Protein AF-A0A9C9YUX6-F1 (afdb_monomer_lite)

pLDDT: mean 72.41, std 16.05, range [30.84, 94.06]

Secondary structure (DSSP, 8-state):
-EEE-TTT--EEEGGGGTT-SEEE-TTS-EEEPPPPPPGGGPEEPTTT--EE-TT-SB-TTT--B--EEE-TTT--EEETT-SB-TTT--B--S-TTTS--PEEEEEEPTTT-PEEEEEEETTEEEEE-TTT--EEE-HHHHHHHHHTTT-THHHHHHHT--TT----------PPPBPTTT--B----

Structure (mmCIF, N/CA/C/O backbone):
data_AF-A0A9C9YUX6-F1
#
_entry.id   AF-A0A9C9YUX6-F1
#
loop_
_atom_site.group_PDB
_atom_site.id
_atom_site.type_symbol
_atom_site.label_atom_id
_atom_site.label_alt_id
_atom_site.label_comp_id
_atom_site.label_asym_id
_atom_site.label_entity_id
_atom_site.label_seq_id
_atom_site.pdbx_PDB_ins_code
_atom_site.Cartn_x
_atom_site.Cartn_y
_atom_site.Cartn_z
_atom_site.occupancy
_atom_site.B_iso_or_equiv
_atom_site.auth_seq_id
_atom_site.auth_comp_id
_atom_site.auth_asym_id
_atom_site.auth_atom_id
_atom_site.pdbx_PDB_model_num
ATOM 1 N N . MET A 1 1 ? 18.567 5.230 -11.190 1.00 80.25 1 MET A N 1
ATOM 2 C CA . MET A 1 1 ? 17.590 4.485 -10.349 1.00 80.25 1 MET A CA 1
ATOM 3 C C . MET A 1 1 ? 17.578 3.053 -10.846 1.00 80.25 1 MET A C 1
ATOM 5 O O . MET A 1 1 ? 17.685 2.849 -12.047 1.00 80.25 1 MET A O 1
ATOM 9 N N . ILE A 1 2 ? 17.437 2.052 -9.973 1.00 88.12 2 ILE A N 1
ATOM 10 C CA . ILE A 1 2 ? 17.424 0.656 -10.445 1.00 88.12 2 ILE A CA 1
ATOM 11 C C . ILE A 1 2 ? 16.019 0.230 -10.891 1.00 88.12 2 ILE A C 1
ATOM 13 O O . ILE A 1 2 ? 15.058 0.327 -10.125 1.00 88.12 2 ILE A O 1
ATOM 17 N N . VAL A 1 3 ? 15.921 -0.292 -12.115 1.00 89.19 3 VAL A N 1
ATOM 18 C CA . VAL A 1 3 ? 14.693 -0.807 -12.740 1.00 89.19 3 VAL A CA 1
ATOM 19 C C . VAL A 1 3 ? 14.891 -2.271 -13.119 1.00 89.19 3 VAL A C 1
ATOM 21 O O . VAL A 1 3 ? 15.980 -2.681 -13.522 1.00 89.19 3 VAL A O 1
ATOM 24 N N . GLN A 1 4 ? 13.850 -3.081 -12.972 1.00 91.94 4 GLN A N 1
ATOM 25 C CA . GLN A 1 4 ? 13.894 -4.512 -13.226 1.00 91.94 4 GLN A CA 1
ATOM 26 C C . GLN A 1 4 ? 13.205 -4.872 -14.546 1.00 91.94 4 GLN A C 1
ATOM 28 O O . GLN A 1 4 ? 12.087 -4.438 -14.814 1.00 91.94 4 GLN A O 1
ATOM 33 N N . CYS A 1 5 ? 13.852 -5.713 -15.356 1.00 91.56 5 CYS A N 1
ATOM 34 C CA . CYS A 1 5 ? 13.245 -6.254 -16.567 1.00 91.56 5 CYS A CA 1
ATOM 35 C C . CYS A 1 5 ? 12.044 -7.152 -16.203 1.00 91.56 5 CYS A C 1
ATOM 37 O O . CYS A 1 5 ? 12.226 -8.115 -15.453 1.00 91.56 5 CYS A O 1
ATOM 39 N N . PRO A 1 6 ? 10.846 -6.931 -16.774 1.00 89.00 6 PRO A N 1
ATOM 40 C CA . PRO A 1 6 ? 9.666 -7.740 -16.462 1.00 89.00 6 PRO A CA 1
ATOM 41 C C . PRO A 1 6 ? 9.747 -9.173 -17.009 1.00 89.00 6 PRO A C 1
ATOM 43 O O . PRO A 1 6 ? 8.962 -10.021 -16.605 1.00 89.00 6 PRO A O 1
ATOM 46 N N . ARG A 1 7 ? 10.678 -9.446 -17.936 1.00 92.44 7 ARG A N 1
ATOM 47 C CA . ARG A 1 7 ? 10.830 -10.758 -18.581 1.00 92.44 7 ARG A CA 1
ATOM 48 C C . ARG A 1 7 ? 11.856 -11.654 -17.892 1.00 92.44 7 ARG A C 1
ATOM 50 O O . ARG A 1 7 ? 11.583 -12.823 -17.668 1.00 92.44 7 ARG A O 1
ATOM 57 N N . CYS A 1 8 ? 13.051 -11.133 -17.621 1.00 94.06 8 CYS A N 1
ATOM 58 C CA . CYS A 1 8 ? 14.165 -11.927 -17.083 1.00 94.06 8 CYS A CA 1
ATOM 59 C C . CYS A 1 8 ? 14.615 -11.490 -15.688 1.00 94.06 8 CYS A C 1
ATOM 61 O O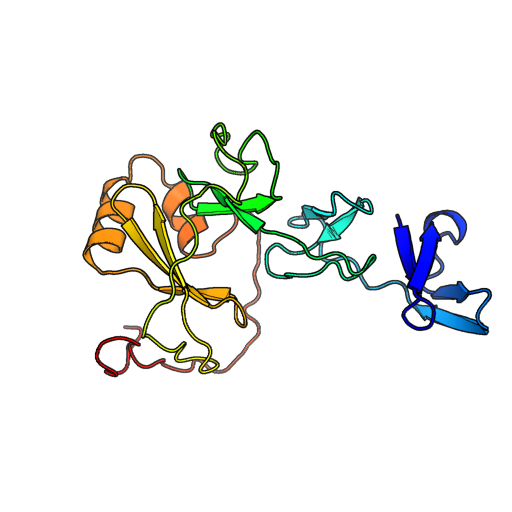 . CYS A 1 8 ? 15.574 -12.042 -15.161 1.00 94.06 8 CYS A O 1
ATOM 63 N N . HIS A 1 9 ? 13.966 -10.479 -15.102 1.00 90.31 9 HIS A N 1
ATOM 64 C CA . HIS A 1 9 ? 14.269 -9.969 -13.766 1.00 90.31 9 HIS A CA 1
ATOM 65 C C . HIS A 1 9 ? 15.669 -9.354 -13.585 1.00 90.31 9 HIS A C 1
ATOM 67 O O . HIS A 1 9 ? 16.014 -8.981 -12.460 1.00 90.31 9 HIS A O 1
ATOM 73 N N . ALA A 1 10 ? 16.437 -9.174 -14.668 1.00 91.19 10 ALA A N 1
ATOM 74 C CA . ALA A 1 10 ? 17.703 -8.447 -14.658 1.00 91.19 10 ALA A CA 1
ATOM 75 C C . ALA A 1 10 ? 17.510 -7.000 -14.178 1.00 91.19 10 ALA A C 1
ATOM 77 O O . ALA A 1 10 ? 16.506 -6.355 -14.493 1.00 91.19 10 ALA A O 1
ATOM 78 N N . ARG A 1 11 ? 18.477 -6.500 -13.404 1.00 91.00 11 ARG A N 1
ATOM 79 C CA . ARG A 1 11 ? 18.482 -5.139 -12.858 1.00 91.00 11 ARG A CA 1
ATOM 80 C C . ARG A 1 11 ? 19.291 -4.225 -13.773 1.00 91.00 11 ARG A C 1
ATOM 82 O O . ARG A 1 11 ? 20.421 -4.550 -14.118 1.00 91.00 11 ARG A O 1
ATOM 89 N N . HIS A 1 12 ? 18.714 -3.086 -14.127 1.00 90.31 12 HIS A N 1
ATOM 90 C CA . HIS A 1 12 ? 19.315 -2.067 -14.979 1.00 90.31 12 HIS A CA 1
ATOM 91 C C . HIS A 1 12 ? 19.345 -0.734 -14.234 1.00 90.31 12 HIS A C 1
ATOM 93 O O . HIS A 1 12 ? 18.375 -0.391 -13.556 1.00 90.31 12 HIS A O 1
ATOM 99 N N . ASP A 1 13 ? 20.428 0.029 -14.369 1.00 88.50 13 ASP A N 1
ATOM 100 C CA . ASP A 1 13 ? 20.441 1.421 -13.922 1.00 88.50 13 ASP A CA 1
ATOM 101 C C . ASP A 1 13 ? 19.851 2.311 -15.016 1.00 88.50 13 ASP A C 1
ATOM 103 O O . ASP A 1 13 ? 20.433 2.458 -16.091 1.00 88.50 13 ASP A O 1
ATOM 107 N N . SER A 1 14 ? 18.687 2.902 -14.740 1.00 83.88 14 SER A N 1
ATOM 108 C CA . SER A 1 14 ? 18.015 3.821 -15.660 1.00 83.88 14 SER A CA 1
ATOM 109 C C . SER A 1 14 ? 18.876 5.029 -16.017 1.00 83.88 14 SER A C 1
ATOM 111 O O . SER A 1 14 ? 18.717 5.581 -17.098 1.00 83.88 14 SER A O 1
ATOM 113 N N . ASN A 1 15 ? 19.799 5.434 -15.137 1.00 84.12 15 ASN A N 1
ATOM 114 C CA . ASN A 1 15 ? 20.622 6.623 -15.349 1.00 84.12 15 ASN A CA 1
ATOM 115 C C . ASN A 1 15 ? 21.577 6.460 -16.543 1.00 84.12 15 ASN A C 1
ATOM 117 O O . ASN A 1 15 ? 21.984 7.452 -17.139 1.00 84.12 15 ASN A O 1
ATOM 121 N N . LEU A 1 16 ? 21.898 5.219 -16.928 1.00 83.62 16 LEU A N 1
ATOM 122 C CA . LEU A 1 16 ? 22.734 4.920 -18.094 1.00 83.62 16 LEU A CA 1
ATOM 123 C C . LEU A 1 16 ? 22.013 5.157 -19.430 1.00 83.62 16 LEU A C 1
ATOM 125 O O . LEU A 1 16 ? 22.662 5.185 -20.472 1.00 83.62 16 LEU A O 1
ATOM 129 N N . TYR A 1 17 ? 20.687 5.318 -19.409 1.00 80.88 17 TYR A N 1
ATOM 130 C CA . TYR A 1 17 ? 19.852 5.448 -20.606 1.00 80.88 17 TYR A CA 1
ATOM 131 C C . TYR A 1 17 ? 19.307 6.876 -20.812 1.00 80.88 17 TYR A C 1
ATOM 133 O O . TYR A 1 17 ? 18.567 7.113 -21.765 1.00 80.88 17 TYR A O 1
ATOM 141 N N . GLY A 1 18 ? 19.709 7.844 -19.977 1.00 76.06 18 GLY A N 1
ATOM 142 C CA . GLY A 1 18 ? 19.293 9.250 -20.088 1.00 76.06 18 GLY A CA 1
ATOM 143 C C . GLY A 1 18 ? 17.772 9.430 -20.011 1.00 76.06 18 GLY A C 1
ATOM 144 O O . GLY A 1 18 ? 17.101 8.732 -19.254 1.00 76.06 18 GLY A O 1
ATOM 145 N N . ASP A 1 19 ? 17.224 10.325 -20.836 1.00 69.88 19 ASP A N 1
ATOM 146 C CA . ASP A 1 19 ? 15.778 10.608 -20.903 1.00 69.88 19 ASP A CA 1
ATOM 147 C C . ASP A 1 19 ? 14.974 9.531 -21.658 1.00 69.88 19 ASP A C 1
ATOM 149 O O . ASP A 1 19 ? 13.779 9.692 -21.931 1.00 69.88 19 ASP A O 1
ATOM 153 N N . GLN A 1 20 ? 15.606 8.415 -22.036 1.00 74.25 20 GLN A N 1
ATOM 154 C CA . GLN A 1 20 ? 14.904 7.334 -22.713 1.00 74.25 20 GLN A CA 1
ATOM 155 C C . GLN A 1 20 ? 13.960 6.634 -21.740 1.00 74.25 20 GLN A C 1
ATOM 157 O O . GLN A 1 20 ? 14.372 5.998 -20.773 1.00 74.25 20 GLN A O 1
ATOM 162 N N . ASN A 1 21 ? 12.668 6.653 -22.058 1.00 78.75 21 ASN A N 1
ATOM 163 C CA . ASN A 1 21 ? 11.656 5.955 -21.270 1.00 78.75 21 ASN A CA 1
ATOM 164 C C . ASN A 1 21 ? 11.587 4.442 -21.580 1.00 78.75 21 ASN A C 1
ATOM 166 O O . ASN A 1 21 ? 10.563 3.802 -21.340 1.00 78.75 21 ASN A O 1
ATOM 170 N N . ALA A 1 22 ? 12.638 3.865 -22.174 1.00 87.19 22 ALA A N 1
ATOM 171 C CA . ALA A 1 22 ? 12.717 2.456 -22.537 1.00 87.19 22 ALA A CA 1
ATOM 172 C C . ALA A 1 22 ? 14.143 1.913 -22.396 1.00 87.19 22 ALA A C 1
ATOM 174 O O . ALA A 1 22 ? 15.108 2.570 -22.770 1.00 87.19 22 ALA A O 1
ATOM 175 N N . ILE A 1 23 ? 14.252 0.690 -21.878 1.00 89.81 23 ILE A N 1
ATOM 176 C CA . ILE A 1 23 ? 15.514 0.008 -21.603 1.00 89.81 23 ILE A CA 1
ATOM 177 C C . ILE A 1 23 ? 15.592 -1.265 -22.462 1.00 89.81 23 ILE A C 1
ATOM 179 O O . ILE A 1 23 ? 14.731 -2.148 -22.331 1.00 89.81 23 ILE A O 1
ATOM 183 N N . PRO A 1 24 ? 16.613 -1.399 -23.330 1.00 92.12 24 PRO A N 1
ATOM 184 C CA . PRO A 1 24 ? 16.944 -2.664 -23.971 1.00 92.12 24 PRO A CA 1
ATOM 185 C C . PRO A 1 24 ? 17.598 -3.616 -22.961 1.00 92.12 24 PRO A C 1
ATOM 187 O O . PRO A 1 24 ? 18.526 -3.255 -22.235 1.00 92.12 24 PRO A O 1
ATOM 190 N N . CYS A 1 25 ? 17.131 -4.861 -22.928 1.00 92.00 25 CYS A N 1
ATOM 191 C CA . CYS A 1 25 ? 17.661 -5.911 -22.068 1.00 92.00 25 CYS A CA 1
ATOM 192 C C . CYS A 1 25 ? 18.381 -6.988 -22.883 1.00 92.00 25 CYS A C 1
ATOM 194 O O . CYS A 1 25 ? 17.930 -7.365 -23.963 1.00 92.00 25 CYS A O 1
ATOM 196 N N . GLN A 1 26 ? 19.433 -7.581 -22.312 1.00 91.62 26 GLN A N 1
ATOM 197 C CA . GLN A 1 26 ? 20.171 -8.695 -22.922 1.00 91.62 26 GLN A CA 1
ATOM 198 C C . GLN A 1 26 ? 19.304 -9.941 -23.176 1.00 91.62 26 GLN A C 1
ATOM 200 O O . GLN A 1 26 ? 19.626 -10.743 -24.043 1.00 91.62 26 GLN A O 1
ATOM 205 N N . CYS A 1 27 ? 18.163 -10.089 -22.491 1.00 93.69 27 CYS A N 1
ATOM 206 C CA . CYS A 1 27 ? 17.191 -11.150 -22.786 1.00 93.69 27 CYS A CA 1
ATOM 207 C C . CYS A 1 27 ? 16.360 -10.915 -24.069 1.00 93.69 27 CYS A C 1
ATOM 209 O O . CYS A 1 27 ? 15.444 -11.686 -24.363 1.00 93.69 27 CYS A O 1
ATOM 211 N N . GLY A 1 28 ? 16.608 -9.819 -24.794 1.00 91.44 28 GLY A N 1
ATOM 212 C CA . GLY A 1 28 ? 15.881 -9.413 -26.000 1.00 91.44 28 GLY A CA 1
ATOM 213 C C . GLY A 1 28 ? 14.600 -8.614 -25.737 1.00 91.44 28 GLY A C 1
ATOM 214 O O . GLY A 1 28 ? 13.914 -8.227 -26.680 1.00 91.44 28 GLY A O 1
ATOM 215 N N . ALA A 1 29 ? 14.244 -8.359 -24.474 1.00 91.38 29 ALA A N 1
ATOM 216 C CA . ALA A 1 29 ? 13.126 -7.478 -24.141 1.00 91.38 29 ALA A CA 1
ATOM 217 C C . ALA A 1 29 ? 13.507 -6.000 -24.314 1.00 91.38 29 ALA A C 1
ATOM 219 O O . ALA A 1 29 ? 14.593 -5.588 -23.917 1.00 91.38 29 ALA A O 1
ATOM 220 N N . HIS A 1 30 ? 12.565 -5.202 -24.812 1.00 91.88 30 HIS A N 1
ATOM 221 C CA . HIS A 1 30 ? 12.604 -3.742 -24.766 1.00 91.88 30 HIS A CA 1
ATOM 222 C C . HIS A 1 30 ? 11.411 -3.290 -23.934 1.00 91.88 30 HIS A C 1
ATOM 224 O O . HIS A 1 30 ? 10.265 -3.498 -24.332 1.00 91.88 30 HIS A O 1
ATOM 230 N N . PHE A 1 31 ? 11.666 -2.751 -22.747 1.00 89.50 31 PHE A N 1
ATOM 231 C CA . PHE A 1 31 ? 10.610 -2.453 -21.781 1.00 89.50 31 PHE A CA 1
ATOM 232 C C . PHE A 1 31 ? 10.665 -0.995 -21.351 1.00 89.50 31 PHE A C 1
ATOM 234 O O . PHE A 1 31 ? 11.733 -0.392 -21.326 1.00 89.50 31 PHE A O 1
ATOM 241 N N . ARG A 1 32 ? 9.503 -0.420 -21.035 1.00 90.00 32 ARG A N 1
ATOM 242 C CA . ARG A 1 32 ? 9.413 0.974 -20.598 1.00 90.00 32 ARG A CA 1
ATOM 243 C C . ARG A 1 32 ? 9.726 1.118 -19.118 1.00 90.00 32 ARG A C 1
ATOM 245 O O . ARG A 1 32 ? 9.403 0.228 -18.330 1.00 90.00 32 ARG A O 1
ATOM 252 N N . ILE A 1 33 ? 10.315 2.251 -18.752 1.00 85.50 33 ILE A N 1
ATOM 253 C CA . ILE A 1 33 ? 10.453 2.629 -17.349 1.00 85.50 33 ILE A CA 1
ATOM 254 C C . ILE A 1 33 ? 9.049 3.026 -16.850 1.00 85.50 33 ILE A C 1
ATOM 256 O O . ILE A 1 33 ? 8.340 3.768 -17.535 1.00 85.50 33 ILE A O 1
ATOM 260 N N . PRO A 1 34 ? 8.584 2.505 -15.701 1.00 81.25 34 PRO A N 1
ATOM 261 C CA . PRO A 1 34 ? 7.321 2.941 -15.115 1.00 81.25 34 PRO A CA 1
ATOM 262 C C . PRO A 1 34 ? 7.326 4.452 -14.866 1.00 81.25 34 PRO A C 1
ATOM 264 O O . PRO A 1 34 ? 8.342 5.009 -14.457 1.00 81.25 34 PRO A O 1
ATOM 267 N N . ALA A 1 35 ? 6.191 5.121 -15.067 1.00 78.12 35 ALA A N 1
ATOM 268 C CA . ALA A 1 35 ? 6.079 6.527 -14.696 1.00 78.12 35 ALA A CA 1
ATOM 269 C C . ALA A 1 35 ? 6.265 6.679 -13.178 1.00 78.12 35 ALA A C 1
ATOM 271 O O . ALA A 1 35 ? 5.672 5.932 -12.393 1.00 78.12 35 ALA A O 1
ATOM 272 N N . SER A 1 36 ? 7.088 7.639 -12.758 1.00 68.94 36 SER A N 1
ATOM 273 C CA . SER A 1 36 ? 7.205 7.990 -11.346 1.00 68.94 36 SER A CA 1
ATOM 274 C C . SER A 1 36 ? 5.916 8.666 -10.872 1.00 68.94 36 SER A C 1
ATOM 276 O O . SER A 1 36 ? 5.397 9.525 -11.588 1.00 68.94 36 SER A O 1
ATOM 278 N N . PRO A 1 37 ? 5.401 8.331 -9.676 1.00 67.50 37 PRO A N 1
ATOM 279 C CA . PRO A 1 37 ? 4.381 9.157 -9.044 1.00 67.50 37 PRO A CA 1
ATOM 280 C C . PRO A 1 37 ? 4.916 10.579 -8.819 1.00 67.50 37 PRO A C 1
ATOM 282 O O . PRO A 1 37 ? 6.132 10.780 -8.746 1.00 67.50 37 PRO A O 1
ATOM 285 N N . ASP A 1 38 ? 4.001 11.543 -8.711 1.00 64.88 38 ASP A N 1
ATOM 286 C CA . ASP A 1 38 ? 4.331 12.945 -8.451 1.00 64.88 38 ASP A CA 1
ATOM 287 C C . ASP A 1 38 ? 5.238 13.073 -7.211 1.00 64.88 38 ASP A C 1
ATOM 289 O O . ASP A 1 38 ? 4.959 12.513 -6.145 1.00 64.88 38 ASP A O 1
ATOM 293 N N . LEU A 1 39 ? 6.360 13.780 -7.377 1.00 58.91 39 LEU A N 1
ATOM 294 C CA . LEU A 1 39 ? 7.430 13.890 -6.386 1.00 58.91 39 LEU A CA 1
ATOM 295 C C . LEU A 1 39 ? 6.985 14.622 -5.119 1.00 58.91 39 LEU A C 1
ATOM 297 O O . LEU A 1 39 ? 7.569 14.385 -4.064 1.00 58.91 39 LEU A O 1
ATOM 301 N N . ALA A 1 40 ? 5.938 15.449 -5.195 1.00 55.16 40 ALA A N 1
ATOM 302 C CA . ALA A 1 40 ? 5.423 16.202 -4.052 1.00 55.16 40 ALA A CA 1
ATOM 303 C C . ALA A 1 40 ? 4.961 15.307 -2.883 1.00 55.16 40 ALA A C 1
ATOM 305 O O . ALA A 1 40 ? 4.826 15.776 -1.755 1.00 55.16 40 ALA A O 1
ATOM 306 N N . SER A 1 41 ? 4.721 14.013 -3.119 1.00 54.34 41 SER A N 1
ATOM 307 C CA . SER A 1 41 ? 4.270 13.073 -2.080 1.00 54.34 41 SER A CA 1
ATOM 308 C C . SER A 1 41 ? 4.875 11.672 -2.208 1.00 54.34 41 SER A C 1
ATOM 310 O O . SER A 1 41 ? 4.397 10.726 -1.578 1.00 54.34 41 SER A O 1
ATOM 312 N N . ALA A 1 42 ? 5.910 11.516 -3.036 1.00 68.00 42 ALA A N 1
ATOM 313 C CA . ALA A 1 42 ? 6.517 10.222 -3.305 1.00 68.00 42 ALA A CA 1
ATOM 314 C C . ALA A 1 42 ? 7.586 9.857 -2.268 1.00 68.00 42 ALA A C 1
ATOM 316 O O . ALA A 1 42 ? 8.489 10.632 -1.959 1.00 68.00 42 ALA A O 1
ATOM 317 N N . TRP A 1 43 ? 7.523 8.624 -1.774 1.00 78.94 43 TRP A N 1
ATOM 318 C CA . TRP A 1 43 ? 8.561 8.027 -0.939 1.00 78.94 43 TRP A CA 1
ATOM 319 C C . TRP A 1 43 ? 9.624 7.350 -1.790 1.00 78.94 43 TRP A C 1
ATOM 321 O O . TRP A 1 43 ? 9.323 6.839 -2.862 1.00 78.94 43 TRP A O 1
ATOM 331 N N . GLN A 1 44 ? 10.859 7.258 -1.314 1.00 83.81 44 GLN A N 1
ATOM 332 C CA . GLN A 1 44 ? 11.915 6.566 -2.054 1.00 83.81 44 GLN A CA 1
ATOM 333 C C . GLN A 1 44 ? 12.005 5.110 -1.609 1.00 83.81 44 GLN A C 1
ATOM 335 O O . GLN A 1 44 ? 12.124 4.816 -0.422 1.00 83.81 44 GLN A O 1
ATOM 340 N N . CYS A 1 45 ? 11.965 4.186 -2.567 1.00 83.31 45 CYS A N 1
ATOM 341 C CA . CYS A 1 45 ? 12.171 2.773 -2.293 1.00 83.31 45 CYS A CA 1
ATOM 342 C C . CYS A 1 45 ? 13.578 2.557 -1.706 1.00 83.31 45 CYS A C 1
ATOM 344 O O . CYS A 1 45 ? 14.556 2.866 -2.394 1.00 83.31 45 CYS A O 1
ATOM 346 N N . PRO A 1 46 ? 13.720 1.940 -0.518 1.00 79.50 46 PRO A N 1
ATOM 347 C CA . PRO A 1 46 ? 15.030 1.730 0.104 1.00 79.50 46 PRO A CA 1
ATOM 348 C C . PRO A 1 46 ? 15.932 0.765 -0.687 1.00 79.50 46 PRO A C 1
ATOM 350 O O . PRO A 1 46 ? 17.140 0.746 -0.483 1.00 79.50 46 PRO A O 1
ATOM 353 N N . ASN A 1 47 ? 15.365 -0.032 -1.603 1.00 85.38 47 ASN A N 1
ATOM 354 C CA . ASN A 1 47 ? 16.113 -1.009 -2.403 1.00 85.38 47 ASN A CA 1
ATOM 355 C C . ASN A 1 47 ? 16.621 -0.452 -3.748 1.00 85.38 47 ASN A C 1
ATOM 357 O O . ASN A 1 47 ? 17.623 -0.938 -4.261 1.00 85.38 47 ASN A O 1
ATOM 361 N N . CYS A 1 48 ? 15.932 0.517 -4.366 1.00 87.44 48 CYS A N 1
ATOM 362 C CA . CYS A 1 48 ? 16.297 1.001 -5.710 1.00 87.44 48 CYS A CA 1
ATOM 363 C C . CYS A 1 48 ? 16.325 2.522 -5.887 1.00 87.44 48 CYS A C 1
ATOM 365 O O . CYS A 1 48 ? 16.701 2.992 -6.966 1.00 87.44 48 CYS A O 1
ATOM 367 N N . GLY A 1 49 ? 15.892 3.278 -4.875 1.00 85.00 49 GLY A N 1
ATOM 368 C CA . GLY A 1 49 ? 15.781 4.736 -4.910 1.00 85.00 49 GLY A CA 1
ATOM 369 C C . GLY A 1 49 ? 14.612 5.272 -5.741 1.00 85.00 49 GLY A C 1
ATOM 370 O O . GLY A 1 49 ? 14.455 6.482 -5.846 1.00 85.00 49 GLY A O 1
ATOM 371 N N . GLY A 1 50 ? 13.791 4.403 -6.340 1.00 86.25 50 GLY A N 1
ATOM 372 C CA . GLY A 1 50 ? 12.648 4.830 -7.145 1.00 86.25 50 GLY A CA 1
ATOM 373 C C . GLY A 1 50 ? 11.502 5.389 -6.308 1.00 86.25 50 GLY A C 1
ATOM 374 O O . GLY A 1 50 ? 11.250 4.912 -5.202 1.00 86.25 50 GLY A O 1
ATOM 375 N N . SER A 1 51 ? 10.794 6.373 -6.858 1.00 86.50 51 SER A N 1
ATOM 376 C CA . SER A 1 51 ? 9.618 6.997 -6.247 1.00 86.50 51 SER A CA 1
ATOM 377 C C . SER A 1 51 ? 8.474 5.994 -6.052 1.00 86.50 51 SER A C 1
ATOM 379 O O . SER A 1 51 ? 8.124 5.222 -6.937 1.00 86.50 51 SER A O 1
ATOM 381 N N . THR A 1 52 ? 7.855 5.985 -4.886 1.00 82.31 52 THR A N 1
ATOM 382 C CA . THR A 1 52 ? 6.833 5.018 -4.484 1.00 82.31 52 THR A CA 1
ATOM 383 C C . THR A 1 52 ? 5.686 5.735 -3.802 1.00 82.31 52 THR A C 1
ATOM 385 O O . THR A 1 52 ? 5.881 6.722 -3.097 1.00 82.31 52 THR A O 1
ATOM 388 N N . SER A 1 53 ? 4.475 5.232 -4.030 1.00 75.94 53 SER A N 1
ATOM 389 C CA . SER A 1 53 ? 3.307 5.642 -3.260 1.00 75.94 53 SER A CA 1
ATOM 390 C C . SER A 1 53 ? 3.211 4.786 -1.991 1.00 75.94 53 SER A C 1
ATOM 392 O O . SER A 1 53 ? 3.408 3.569 -2.084 1.00 75.94 53 SER A O 1
ATOM 394 N N . PRO A 1 54 ? 2.813 5.364 -0.843 1.00 67.44 54 PRO A N 1
ATOM 395 C CA . PRO A 1 54 ? 2.459 4.616 0.368 1.00 67.44 54 PRO A CA 1
ATOM 396 C C . PRO A 1 54 ? 1.339 3.585 0.160 1.00 67.44 54 PRO A C 1
ATOM 398 O O . PRO A 1 54 ? 1.145 2.703 0.989 1.00 67.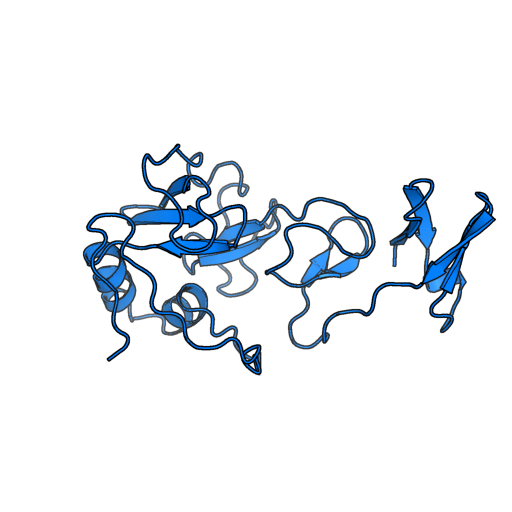44 54 PRO A O 1
ATOM 401 N N . GLN A 1 55 ? 0.566 3.709 -0.925 1.00 65.25 55 GLN A N 1
ATOM 402 C CA . GLN A 1 55 ? -0.527 2.790 -1.254 1.00 65.25 55 GLN A CA 1
ATOM 403 C C . GLN A 1 55 ? -0.052 1.519 -1.983 1.00 65.25 55 GLN A C 1
ATOM 405 O O . GLN A 1 55 ? -0.826 0.575 -2.116 1.00 65.25 55 GLN A O 1
ATOM 410 N N . ASN A 1 56 ? 1.200 1.470 -2.456 1.00 72.88 56 ASN A N 1
ATOM 411 C CA . ASN A 1 56 ? 1.714 0.338 -3.225 1.00 72.88 56 ASN A CA 1
ATOM 412 C C . ASN A 1 56 ? 2.474 -0.639 -2.326 1.00 72.88 56 ASN A C 1
ATOM 414 O O . ASN A 1 56 ? 3.553 -0.323 -1.849 1.00 72.88 56 ASN A O 1
ATOM 418 N N . ASN A 1 57 ? 2.005 -1.876 -2.184 1.00 73.31 57 ASN A N 1
ATOM 419 C CA . ASN A 1 57 ? 2.728 -2.921 -1.439 1.00 73.31 57 ASN A CA 1
ATOM 420 C C . ASN A 1 57 ? 3.958 -3.494 -2.182 1.00 73.31 57 ASN A C 1
ATOM 422 O O . ASN A 1 57 ? 4.678 -4.339 -1.644 1.00 73.31 57 ASN A O 1
ATOM 426 N N . ARG A 1 58 ? 4.217 -3.047 -3.418 1.00 81.50 58 ARG A N 1
ATOM 427 C CA . ARG A 1 58 ? 5.382 -3.407 -4.236 1.00 81.50 58 ARG A CA 1
ATOM 428 C C . ARG A 1 58 ? 5.926 -2.197 -4.986 1.00 81.50 58 ARG A C 1
ATOM 430 O O . ARG A 1 58 ? 5.176 -1.344 -5.458 1.00 81.50 58 ARG A O 1
ATOM 437 N N . CYS A 1 59 ? 7.243 -2.145 -5.149 1.00 84.62 59 CYS A N 1
ATOM 438 C CA . CYS A 1 59 ? 7.888 -1.126 -5.965 1.00 84.62 59 CYS A CA 1
ATOM 439 C C . CYS A 1 59 ? 7.624 -1.389 -7.453 1.00 84.62 59 CYS A C 1
ATOM 441 O O . CYS A 1 59 ? 7.971 -2.455 -7.958 1.00 84.62 59 CYS A O 1
ATOM 443 N N . ALA A 1 60 ? 7.090 -0.397 -8.169 1.00 86.88 60 ALA A N 1
ATOM 444 C CA . ALA A 1 60 ? 6.864 -0.494 -9.613 1.00 86.88 60 ALA A CA 1
ATOM 445 C C . ALA A 1 60 ? 8.171 -0.650 -10.414 1.00 86.88 60 ALA A C 1
ATOM 447 O O . ALA A 1 60 ? 8.156 -1.215 -11.501 1.00 86.88 60 ALA A O 1
ATOM 448 N N . PHE A 1 61 ? 9.298 -0.176 -9.870 1.00 89.19 61 PHE A N 1
ATOM 449 C CA . PHE A 1 61 ? 10.594 -0.182 -10.548 1.00 89.19 61 PHE A CA 1
ATOM 450 C C . PHE A 1 61 ? 11.374 -1.476 -10.341 1.00 89.19 61 PHE A C 1
ATOM 452 O O . PHE A 1 61 ? 11.800 -2.095 -11.309 1.00 89.19 61 PHE A O 1
ATOM 459 N N . CYS A 1 62 ? 11.589 -1.880 -9.086 1.00 88.12 62 CYS A N 1
ATOM 460 C CA . CYS A 1 62 ? 12.448 -3.020 -8.757 1.00 88.12 62 CYS A CA 1
ATOM 461 C C . CYS A 1 62 ? 11.692 -4.258 -8.257 1.00 88.12 62 CYS A C 1
ATOM 463 O O . CYS A 1 62 ? 12.333 -5.223 -7.852 1.00 88.12 62 CYS A O 1
ATOM 465 N N . GLY A 1 63 ? 10.357 -4.214 -8.198 1.00 84.75 63 GLY A N 1
ATOM 466 C CA . GLY A 1 63 ? 9.508 -5.354 -7.840 1.00 84.75 63 GLY A CA 1
ATOM 467 C C . GLY A 1 63 ? 9.537 -5.787 -6.369 1.00 84.75 63 GLY A C 1
ATOM 468 O O . GLY A 1 63 ? 8.742 -6.652 -5.984 1.00 84.75 63 GLY A O 1
ATOM 469 N N . VAL A 1 64 ? 10.413 -5.201 -5.539 1.00 82.44 64 VAL A N 1
ATOM 470 C CA . VAL A 1 64 ? 10.521 -5.538 -4.111 1.00 82.44 64 VAL A CA 1
ATOM 471 C C . VAL A 1 64 ? 9.210 -5.247 -3.387 1.00 82.44 64 VAL A C 1
ATOM 473 O O . VAL A 1 64 ? 8.520 -4.275 -3.707 1.00 82.44 64 VAL A O 1
ATOM 476 N N . TYR A 1 65 ? 8.881 -6.071 -2.397 1.00 79.31 65 TYR A N 1
ATOM 477 C CA . TYR A 1 65 ? 7.801 -5.768 -1.469 1.00 79.31 65 TYR A CA 1
ATOM 478 C C . TYR A 1 65 ? 8.158 -4.538 -0.633 1.00 79.31 65 TYR A C 1
ATOM 480 O O . TYR A 1 65 ? 9.237 -4.463 -0.048 1.00 79.31 65 TYR A O 1
ATOM 488 N N . LEU A 1 66 ? 7.244 -3.573 -0.590 1.00 77.00 66 LEU A N 1
ATOM 489 C CA . LEU A 1 66 ? 7.343 -2.404 0.274 1.00 77.00 66 LEU A CA 1
ATOM 490 C C . LEU A 1 66 ? 6.617 -2.757 1.571 1.00 77.00 66 LEU A C 1
ATOM 492 O O . LEU A 1 66 ? 5.398 -2.636 1.675 1.00 77.00 66 LEU A O 1
ATOM 496 N N . ALA A 1 67 ? 7.369 -3.298 2.530 1.00 68.81 67 ALA A N 1
ATOM 497 C CA . ALA A 1 67 ? 6.846 -3.603 3.852 1.00 68.81 67 ALA A CA 1
ATOM 498 C C . ALA A 1 67 ? 6.617 -2.286 4.605 1.00 68.81 67 ALA A C 1
ATOM 500 O O . ALA A 1 67 ? 7.567 -1.632 5.040 1.00 68.81 67 ALA A O 1
ATOM 501 N N . PHE A 1 68 ? 5.355 -1.876 4.720 1.00 72.44 68 PHE A N 1
ATOM 502 C CA . PHE A 1 68 ? 4.978 -0.677 5.458 1.00 72.44 68 PHE A CA 1
ATOM 503 C C . PHE A 1 68 ? 4.557 -1.027 6.889 1.00 72.44 68 PHE A C 1
ATOM 505 O O . PHE A 1 68 ? 3.630 -1.807 7.106 1.00 72.44 68 PHE A O 1
ATOM 512 N N . ALA A 1 69 ? 5.218 -0.414 7.872 1.00 72.06 69 ALA A N 1
ATOM 513 C CA . ALA A 1 69 ? 4.697 -0.27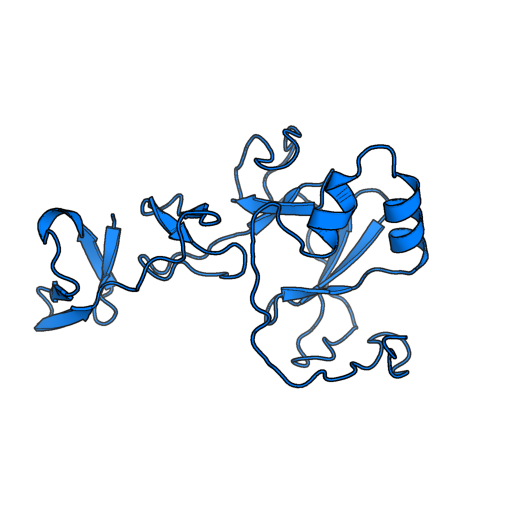5 9.230 1.00 72.06 69 ALA A CA 1
ATOM 514 C C . ALA A 1 69 ? 3.701 0.876 9.297 1.00 72.06 69 ALA A C 1
ATOM 516 O O . ALA A 1 69 ? 3.667 1.716 8.406 1.00 72.06 69 ALA A O 1
ATOM 517 N N . ARG A 1 70 ? 2.982 0.989 10.415 1.00 72.81 70 ARG A N 1
ATOM 518 C CA . ARG A 1 70 ? 2.338 2.242 10.824 1.00 72.81 70 ARG A CA 1
ATOM 519 C C . ARG A 1 70 ? 3.030 2.777 12.069 1.00 72.81 70 ARG A C 1
ATOM 521 O O . ARG A 1 70 ? 3.290 2.014 12.999 1.00 72.81 70 ARG A O 1
ATOM 528 N N . CYS A 1 71 ? 3.331 4.073 12.083 1.00 70.69 71 CYS A N 1
ATOM 529 C CA . CYS A 1 71 ? 3.850 4.738 13.276 1.00 70.69 71 CYS A CA 1
ATOM 530 C C . CYS A 1 71 ? 2.856 4.580 14.446 1.00 70.69 71 CYS A C 1
ATOM 532 O O . CYS A 1 71 ? 1.673 4.847 14.244 1.00 70.69 71 CYS A O 1
ATOM 534 N N . PRO A 1 72 ? 3.294 4.201 15.659 1.00 68.31 72 PRO A N 1
ATOM 535 C CA . PRO A 1 72 ? 2.396 4.039 16.803 1.00 68.31 72 PRO A CA 1
ATOM 536 C C . PRO A 1 72 ? 1.773 5.337 17.308 1.00 68.31 72 PRO A C 1
ATOM 538 O O . PRO A 1 72 ? 0.676 5.295 17.853 1.00 68.31 72 PRO A O 1
ATOM 541 N N . SER A 1 73 ? 2.438 6.475 17.107 1.00 68.44 73 SER A N 1
ATOM 542 C CA . SER A 1 73 ? 1.949 7.763 17.605 1.00 68.44 73 SER A CA 1
ATOM 543 C C . SER A 1 73 ? 1.008 8.470 16.629 1.00 68.44 73 SER A C 1
ATOM 545 O O . SER A 1 73 ? 0.104 9.174 17.062 1.00 68.44 73 SER A O 1
ATOM 547 N N . CYS A 1 74 ? 1.202 8.312 15.313 1.00 63.44 74 CYS A N 1
ATOM 548 C CA . CYS A 1 74 ? 0.425 9.054 14.305 1.00 63.44 74 CYS A CA 1
ATOM 549 C C . CYS A 1 74 ? -0.185 8.202 13.184 1.00 63.44 74 CYS A C 1
ATOM 551 O O . CYS A 1 74 ? -0.876 8.740 12.325 1.00 63.44 74 CYS A O 1
ATOM 553 N N . PHE A 1 75 ? 0.065 6.891 13.165 1.00 66.81 75 PHE A N 1
ATOM 554 C CA . PHE A 1 75 ? -0.468 5.919 12.200 1.00 66.81 75 PHE A CA 1
ATOM 555 C C . PHE A 1 75 ? -0.108 6.127 10.722 1.00 66.81 75 PHE A C 1
ATOM 557 O O . PHE A 1 75 ? -0.510 5.304 9.888 1.00 66.81 75 PHE A O 1
ATOM 564 N N . THR A 1 76 ? 0.700 7.142 10.393 1.00 72.19 76 THR A N 1
ATOM 565 C CA . THR A 1 76 ? 1.300 7.298 9.064 1.00 72.19 76 THR A CA 1
ATOM 566 C C . THR A 1 76 ? 2.062 6.028 8.707 1.00 72.19 76 THR A C 1
ATOM 568 O O . THR A 1 76 ? 2.811 5.519 9.557 1.00 72.19 76 THR A O 1
ATOM 571 N N . PRO A 1 77 ? 1.899 5.489 7.483 1.00 74.44 77 PRO A N 1
ATOM 572 C CA . PRO A 1 77 ? 2.711 4.365 7.088 1.00 74.44 77 PRO A CA 1
ATOM 573 C C . PRO A 1 77 ? 4.186 4.792 7.058 1.00 74.44 77 PRO A C 1
ATOM 575 O O . PRO A 1 77 ? 4.517 5.943 6.804 1.00 74.44 77 PRO A O 1
ATOM 578 N N . VAL A 1 78 ? 5.094 3.893 7.382 1.00 76.44 78 VAL A N 1
ATOM 579 C CA . VAL A 1 78 ? 6.539 4.137 7.390 1.00 76.44 78 VAL A CA 1
ATOM 580 C C . VAL A 1 78 ? 7.211 2.905 6.811 1.00 76.44 78 VAL A C 1
ATOM 582 O O . VAL A 1 78 ? 6.670 1.804 6.919 1.00 76.44 78 VAL A O 1
ATOM 585 N N . PHE A 1 79 ? 8.375 3.054 6.182 1.00 77.38 79 PHE A N 1
ATOM 586 C CA . PHE A 1 79 ? 9.120 1.875 5.749 1.00 77.38 79 PHE A CA 1
ATOM 587 C C . PHE A 1 79 ? 9.549 1.054 6.958 1.00 77.38 79 PHE A C 1
ATOM 589 O O . PHE A 1 79 ? 9.983 1.616 7.970 1.00 77.38 79 PHE A O 1
ATOM 596 N N . ASP A 1 80 ? 9.457 -0.266 6.836 1.00 70.19 80 ASP A N 1
ATOM 597 C CA . ASP A 1 80 ? 10.073 -1.160 7.803 1.00 70.19 80 ASP A CA 1
ATOM 598 C C . ASP A 1 80 ? 11.569 -0.834 7.976 1.00 70.19 80 ASP A C 1
ATOM 600 O O . ASP A 1 80 ? 12.267 -0.501 7.017 1.00 70.19 80 ASP A O 1
ATOM 604 N N . GLY A 1 81 ? 12.036 -0.850 9.226 1.00 68.69 81 GLY A N 1
ATOM 605 C CA . GLY A 1 81 ? 13.394 -0.434 9.596 1.00 68.69 81 GLY A CA 1
ATOM 606 C C . GLY A 1 81 ? 13.630 1.081 9.718 1.00 68.69 81 GLY A C 1
ATOM 607 O O . GLY A 1 81 ? 14.748 1.488 10.041 1.00 68.69 81 GLY A O 1
ATOM 608 N N . SER A 1 82 ? 12.616 1.934 9.510 1.00 76.75 82 SER A N 1
ATOM 609 C CA . SER A 1 82 ? 12.733 3.374 9.797 1.00 76.75 82 SER A CA 1
ATOM 610 C C . SER A 1 82 ? 13.002 3.599 11.290 1.00 76.75 82 SER A C 1
ATOM 612 O O . SER A 1 82 ? 12.263 3.094 12.128 1.00 76.75 82 SER A O 1
ATOM 614 N N . ARG A 1 83 ? 14.030 4.387 11.634 1.00 78.94 83 ARG A N 1
ATOM 615 C CA . ARG A 1 83 ? 14.330 4.760 13.035 1.00 78.94 83 ARG A CA 1
ATOM 616 C C . ARG A 1 83 ? 13.396 5.840 13.582 1.00 78.94 83 ARG A C 1
ATOM 618 O O . ARG A 1 83 ? 13.134 5.881 14.778 1.00 78.94 83 ARG A O 1
ATOM 625 N N . TYR A 1 84 ? 12.893 6.700 12.702 1.00 82.06 84 TYR A N 1
ATOM 626 C CA . TYR A 1 84 ? 12.011 7.810 13.048 1.00 82.06 84 TYR A CA 1
ATOM 627 C C . TYR A 1 84 ? 10.828 7.850 12.084 1.00 82.06 84 TYR A C 1
ATOM 629 O O . TYR A 1 84 ? 10.968 7.521 10.902 1.00 82.06 84 TYR A O 1
ATOM 637 N N . CYS A 1 85 ? 9.665 8.278 12.568 1.00 74.12 85 CYS A N 1
ATOM 638 C CA . CYS A 1 85 ? 8.543 8.592 11.698 1.00 74.12 85 CYS A CA 1
ATOM 639 C C . CYS A 1 85 ? 8.838 9.875 10.913 1.00 74.12 85 CYS A C 1
ATOM 641 O O . CYS A 1 85 ? 9.084 10.923 11.504 1.00 74.12 85 CYS A O 1
ATOM 643 N N . HIS A 1 86 ? 8.740 9.824 9.585 1.00 71.94 86 HIS A N 1
ATOM 644 C CA . HIS A 1 86 ? 8.961 11.003 8.742 1.00 71.94 86 HIS A CA 1
ATOM 645 C C . HIS A 1 86 ? 7.862 12.072 8.878 1.00 71.94 86 HIS A C 1
ATOM 647 O O . HIS A 1 86 ? 8.079 13.210 8.480 1.00 71.94 86 HIS A O 1
ATOM 653 N N . ALA A 1 87 ? 6.685 11.719 9.406 1.00 71.81 87 ALA A N 1
ATOM 654 C CA . ALA A 1 87 ? 5.560 12.644 9.529 1.00 71.81 87 ALA A CA 1
ATOM 655 C C . ALA A 1 87 ? 5.495 13.334 10.898 1.00 71.81 87 ALA A C 1
ATOM 657 O O . ALA A 1 87 ? 5.330 14.551 10.960 1.00 71.81 87 ALA A O 1
ATOM 658 N N . CYS A 1 88 ? 5.615 12.581 11.998 1.00 69.44 88 CYS A N 1
ATOM 659 C CA . CYS A 1 88 ? 5.515 13.141 13.351 1.00 69.44 88 CYS A CA 1
ATOM 660 C C . CYS A 1 88 ? 6.852 13.242 14.099 1.00 69.44 88 CYS A C 1
ATOM 662 O O . CYS A 1 88 ? 6.889 13.860 15.156 1.00 69.44 88 CYS A O 1
ATOM 664 N N . GLY A 1 89 ? 7.933 12.649 13.583 1.00 76.56 89 GLY A N 1
ATOM 665 C CA . GLY A 1 89 ? 9.246 12.652 14.238 1.00 76.56 89 GLY A CA 1
ATOM 666 C C . GLY A 1 89 ? 9.404 11.649 15.385 1.00 76.56 89 GLY A C 1
ATOM 667 O O . GLY A 1 89 ? 10.482 11.579 15.967 1.00 76.56 89 GLY A O 1
ATOM 668 N N . GLU A 1 90 ? 8.373 10.855 15.695 1.00 77.56 90 GLU A N 1
ATOM 669 C CA . GLU A 1 90 ? 8.423 9.838 16.753 1.00 77.56 90 GLU A CA 1
ATOM 670 C C . GLU A 1 90 ? 9.566 8.841 16.536 1.00 77.56 90 GLU A C 1
ATOM 672 O O . GLU A 1 90 ? 9.781 8.377 15.409 1.00 77.56 90 GLU A O 1
ATOM 677 N N . TYR A 1 91 ? 10.244 8.457 17.619 1.00 80.56 91 TYR A N 1
ATOM 678 C CA . TYR A 1 91 ? 11.233 7.386 17.579 1.00 80.56 91 TYR A CA 1
ATOM 679 C C . TYR A 1 91 ? 10.536 6.024 17.518 1.00 80.56 91 TYR A C 1
ATOM 681 O O . TYR A 1 91 ? 9.777 5.638 18.407 1.00 80.56 91 TYR A O 1
ATOM 689 N N . LEU A 1 92 ? 10.790 5.269 16.451 1.00 76.19 92 LEU A N 1
ATOM 690 C CA . LEU A 1 92 ? 10.157 3.974 16.230 1.00 76.19 92 LEU A CA 1
ATOM 691 C C . LEU A 1 92 ? 10.953 2.911 16.994 1.00 76.19 92 LEU A C 1
ATOM 693 O O . LEU A 1 92 ? 11.961 2.399 16.515 1.00 76.19 92 LEU A O 1
ATOM 697 N N . LEU A 1 93 ? 10.500 2.603 18.213 1.00 57.84 93 LEU A N 1
ATOM 698 C CA . LEU A 1 93 ? 11.186 1.699 19.147 1.00 57.84 93 LEU A CA 1
ATOM 699 C C . LEU A 1 93 ? 11.281 0.240 18.664 1.00 57.84 93 LEU A C 1
ATOM 701 O O . LEU A 1 93 ? 11.977 -0.556 19.287 1.00 57.84 93 LEU A O 1
ATOM 705 N N . THR A 1 94 ? 10.613 -0.130 17.570 1.00 53.28 94 THR A N 1
ATOM 706 C CA . THR A 1 94 ? 10.643 -1.486 17.009 1.00 53.28 94 THR A CA 1
ATOM 707 C C . THR A 1 94 ? 10.450 -1.462 15.487 1.00 53.28 94 THR A C 1
ATOM 709 O O . THR A 1 94 ? 9.678 -0.638 14.987 1.00 53.28 94 THR A O 1
ATOM 712 N N . PRO A 1 95 ? 11.118 -2.357 14.728 1.00 49.81 95 PRO A N 1
ATOM 713 C CA . PRO A 1 95 ? 10.793 -2.584 13.320 1.00 49.81 95 PRO A CA 1
ATOM 714 C C . PRO A 1 95 ? 9.302 -2.933 13.171 1.00 49.81 95 PRO A C 1
ATOM 716 O O . PRO A 1 95 ? 8.673 -3.434 14.106 1.00 49.81 95 PRO A O 1
ATOM 719 N N . ALA A 1 96 ? 8.721 -2.685 11.996 1.00 46.69 96 ALA A N 1
ATOM 720 C CA . ALA A 1 96 ? 7.305 -2.923 11.683 1.00 46.69 96 ALA A CA 1
ATOM 721 C C . ALA A 1 96 ? 6.831 -4.335 12.036 1.00 46.69 96 ALA A C 1
ATOM 723 O O . ALA A 1 96 ? 5.644 -4.570 12.265 1.00 46.69 96 ALA A O 1
ATOM 724 N N . THR A 1 97 ? 7.781 -5.265 12.065 1.00 39.28 97 THR A N 1
ATOM 725 C CA . THR A 1 97 ? 7.631 -6.672 12.419 1.00 39.28 97 THR A CA 1
ATOM 726 C C . THR A 1 97 ? 7.352 -6.918 13.907 1.00 39.28 97 THR A C 1
ATOM 728 O O . THR A 1 97 ? 6.988 -8.034 14.268 1.00 39.28 97 THR A O 1
ATOM 731 N N . GLN A 1 98 ? 7.502 -5.911 14.774 1.00 43.28 98 GLN A N 1
ATOM 732 C CA . GLN A 1 98 ? 7.248 -5.985 16.220 1.00 43.28 98 GLN A CA 1
ATOM 733 C C . GLN A 1 98 ? 6.189 -5.006 16.735 1.00 43.28 98 GLN A C 1
ATOM 735 O O . GLN A 1 98 ? 5.807 -5.100 17.902 1.00 43.28 98 GLN A O 1
ATOM 740 N N . ALA A 1 99 ? 5.622 -4.159 15.871 1.00 47.94 99 ALA A N 1
ATOM 741 C CA . ALA A 1 99 ? 4.281 -3.636 16.108 1.00 47.94 99 ALA A CA 1
ATOM 742 C C . ALA A 1 99 ? 3.334 -4.842 16.081 1.00 47.94 99 ALA A C 1
ATOM 744 O O . ALA A 1 99 ? 3.032 -5.318 14.990 1.00 47.94 99 ALA A O 1
ATOM 745 N N . THR A 1 100 ? 3.031 -5.391 17.266 1.00 46.47 100 THR A N 1
ATOM 746 C CA . THR A 1 100 ? 2.086 -6.486 17.568 1.00 46.47 100 THR A CA 1
ATOM 747 C C . THR A 1 100 ? 1.715 -7.336 16.357 1.00 46.47 100 THR A C 1
ATOM 749 O O . THR A 1 100 ? 0.967 -6.886 15.490 1.00 46.47 100 THR A O 1
ATOM 752 N N . LYS A 1 101 ? 2.262 -8.564 16.292 1.00 54.88 101 LYS A N 1
ATOM 753 C CA . LYS A 1 101 ? 1.933 -9.552 15.251 1.00 54.88 101 LYS A CA 1
ATOM 754 C C . LYS A 1 101 ? 0.463 -9.424 14.872 1.00 54.88 101 LYS A C 1
ATOM 756 O O . LYS A 1 101 ? -0.390 -9.581 15.745 1.00 54.88 101 LYS A O 1
ATOM 761 N N . ASP A 1 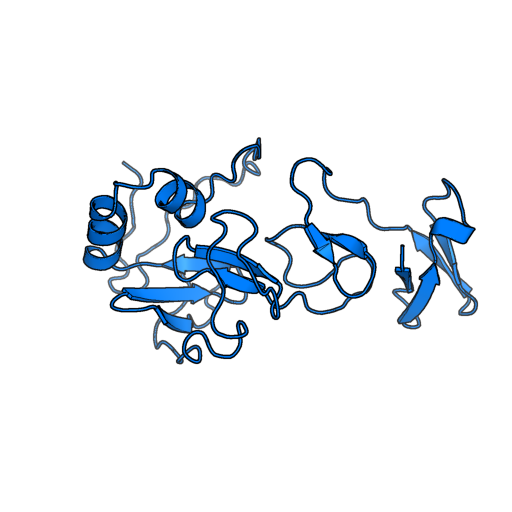102 ? 0.215 -9.133 13.598 1.00 63.16 102 ASP A N 1
ATOM 762 C CA . ASP A 1 102 ? -1.127 -9.166 13.041 1.00 63.16 102 ASP A CA 1
ATOM 763 C C . ASP A 1 102 ? -1.741 -10.516 13.411 1.00 63.16 102 ASP A C 1
ATOM 765 O O . ASP A 1 102 ? -1.212 -11.574 13.057 1.00 63.16 102 ASP A O 1
ATOM 769 N N . GLN A 1 103 ? -2.813 -10.467 14.188 1.00 74.44 103 GLN A N 1
ATOM 770 C CA . GLN A 1 103 ? -3.591 -11.640 14.531 1.00 74.44 103 GLN A CA 1
ATOM 771 C C . GLN A 1 103 ? -4.655 -11.839 13.462 1.00 74.44 103 GLN A C 1
ATOM 773 O O . GLN A 1 103 ? -5.145 -10.879 12.858 1.00 74.44 103 GLN A O 1
ATOM 778 N N . ASP A 1 104 ? -5.006 -13.095 13.218 1.00 77.44 104 ASP A N 1
ATOM 779 C CA . ASP A 1 104 ? -6.141 -13.397 12.362 1.00 77.44 104 ASP A CA 1
ATOM 780 C C . ASP A 1 104 ? -7.416 -12.833 12.990 1.00 77.44 104 ASP A C 1
ATOM 782 O O . ASP A 1 104 ? -7.639 -12.932 14.198 1.00 77.44 104 ASP A O 1
ATOM 786 N N . SER A 1 105 ? -8.227 -12.178 12.163 1.00 78.06 105 SER A N 1
ATOM 787 C CA . SER A 1 105 ? -9.586 -11.805 12.519 1.00 78.06 105 SER A CA 1
ATOM 788 C C . SER A 1 105 ? -10.559 -12.751 11.836 1.00 78.06 105 SER A C 1
ATOM 790 O O . SER A 1 105 ? -10.374 -13.105 10.673 1.00 78.06 105 SER A O 1
ATOM 792 N N . ASP A 1 106 ? -11.652 -13.071 12.521 1.00 85.06 106 ASP A N 1
ATOM 793 C CA . ASP A 1 106 ? -12.768 -13.793 11.907 1.00 85.06 106 ASP A CA 1
ATOM 794 C C . ASP A 1 106 ? -13.554 -12.935 10.902 1.00 85.06 106 ASP A C 1
ATOM 796 O O . ASP A 1 106 ? -14.367 -13.465 10.144 1.00 85.06 106 ASP A O 1
ATOM 800 N N . LEU A 1 107 ? -13.308 -11.620 10.868 1.00 87.62 107 LEU A N 1
ATOM 801 C CA . LEU A 1 107 ? -14.028 -10.682 10.015 1.00 87.62 107 LEU A CA 1
ATOM 802 C C . LEU A 1 107 ? -13.480 -10.639 8.586 1.00 87.62 107 LEU A C 1
ATOM 804 O O . LEU A 1 107 ? -12.268 -10.642 8.359 1.00 87.62 107 LEU A O 1
ATOM 808 N N . ASP A 1 108 ? -14.394 -10.486 7.633 1.00 90.25 108 ASP A N 1
ATOM 809 C CA . ASP A 1 108 ? -14.088 -10.333 6.213 1.00 90.25 108 ASP A CA 1
ATOM 810 C C . ASP A 1 108 ? -14.138 -8.866 5.782 1.00 90.25 108 ASP A C 1
ATOM 812 O O . ASP A 1 108 ? -14.924 -8.055 6.283 1.00 90.25 108 ASP A O 1
ATOM 816 N N . CYS A 1 109 ? -13.269 -8.501 4.841 1.00 87.56 109 CYS A N 1
ATOM 817 C CA . CYS A 1 109 ? -13.236 -7.164 4.278 1.00 87.56 109 CYS A CA 1
ATOM 818 C C . CYS A 1 109 ? -14.466 -6.940 3.387 1.00 87.56 109 CYS A C 1
ATOM 820 O O . CYS A 1 109 ? -14.548 -7.545 2.325 1.00 87.56 109 CYS A O 1
ATOM 822 N N . PRO A 1 110 ? -15.352 -5.973 3.676 1.00 88.75 110 PRO A N 1
ATOM 823 C CA . PRO A 1 110 ? -16.576 -5.774 2.891 1.00 88.75 110 PRO A CA 1
ATOM 824 C C . PRO A 1 110 ? -16.332 -5.187 1.486 1.00 88.75 110 PRO A C 1
ATOM 826 O O . PRO A 1 110 ? -17.279 -4.863 0.775 1.00 88.75 110 PRO A O 1
ATOM 829 N N . ARG A 1 111 ? -15.066 -4.959 1.103 1.00 84.12 111 ARG A N 1
ATOM 830 C CA . ARG A 1 111 ? -14.670 -4.448 -0.217 1.00 84.12 111 ARG A CA 1
ATOM 831 C C . ARG A 1 111 ? -14.141 -5.541 -1.146 1.00 84.12 111 ARG A C 1
ATOM 833 O O . ARG A 1 111 ? -14.291 -5.402 -2.356 1.00 84.12 111 ARG A O 1
ATOM 840 N N . CYS A 1 112 ? -13.441 -6.535 -0.610 1.00 84.50 112 CYS A N 1
ATOM 841 C CA . CYS A 1 112 ? -12.748 -7.549 -1.410 1.00 84.50 112 CYS A CA 1
ATOM 842 C C . CYS A 1 112 ? -12.810 -8.955 -0.803 1.00 84.50 112 CYS A C 1
ATOM 844 O O . CYS A 1 112 ? -12.098 -9.833 -1.273 1.00 84.50 112 CYS A O 1
ATOM 846 N N . ASP A 1 113 ? -13.596 -9.138 0.259 1.00 86.69 113 ASP A N 1
ATOM 847 C CA . ASP A 1 113 ? -13.867 -10.401 0.953 1.00 86.69 113 ASP A CA 1
ATOM 848 C C . ASP A 1 113 ? -12.635 -11.124 1.528 1.00 86.69 113 ASP A C 1
ATOM 850 O O . ASP A 1 113 ? -12.717 -12.258 1.989 1.00 86.69 113 ASP A O 1
ATOM 854 N N . GLU A 1 114 ? -11.478 -10.459 1.566 1.00 83.94 114 GLU A N 1
ATOM 855 C CA . GLU A 1 114 ? -10.285 -10.983 2.229 1.00 83.94 114 GLU A CA 1
ATOM 856 C C . GLU A 1 114 ? -10.391 -10.896 3.754 1.00 83.94 114 GLU A C 1
ATOM 858 O O . GLU A 1 114 ? -10.910 -9.915 4.297 1.00 83.94 114 GLU A O 1
ATOM 863 N N . LYS A 1 115 ? -9.790 -11.871 4.449 1.00 87.38 115 LYS A N 1
ATOM 864 C CA . LYS A 1 115 ? -9.707 -11.882 5.913 1.00 87.38 115 LYS A CA 1
ATOM 865 C C . LYS A 1 115 ? -8.982 -10.648 6.436 1.00 87.38 115 LYS A C 1
ATOM 867 O O . LYS A 1 115 ? -7.858 -10.338 6.028 1.00 87.38 115 LYS A O 1
ATOM 872 N N . LEU A 1 116 ? -9.631 -9.951 7.363 1.00 85.44 116 LEU A N 1
ATOM 873 C CA . LEU A 1 116 ? -9.024 -8.830 8.062 1.00 85.44 116 LEU A CA 1
ATOM 874 C C . LEU A 1 116 ? -7.946 -9.329 9.027 1.00 85.44 116 LEU A C 1
ATOM 876 O O . LEU A 1 116 ? -7.998 -10.434 9.567 1.00 85.44 116 LEU A O 1
ATOM 880 N N . LYS A 1 117 ? -6.958 -8.474 9.260 1.00 82.50 117 LYS A N 1
ATOM 881 C CA . LYS A 1 117 ? -5.927 -8.661 10.273 1.00 82.50 117 LYS A CA 1
ATOM 882 C C . LYS A 1 117 ? -6.183 -7.716 11.427 1.00 82.50 117 LYS A C 1
ATOM 884 O O . LYS A 1 117 ? -6.419 -6.530 11.205 1.00 82.50 117 LYS A O 1
ATOM 889 N N . THR A 1 118 ? -6.129 -8.238 12.644 1.00 81.62 118 THR A N 1
ATOM 890 C CA . THR A 1 118 ? -6.241 -7.446 13.866 1.00 81.62 118 THR A CA 1
ATOM 891 C C . THR A 1 118 ? -4.851 -7.060 14.345 1.00 81.62 118 THR A C 1
ATOM 893 O O . THR A 1 118 ? -3.994 -7.915 14.557 1.00 81.62 118 THR A O 1
ATOM 896 N N . ARG A 1 119 ? -4.647 -5.769 14.577 1.00 74.62 119 ARG A N 1
ATOM 897 C CA . ARG A 1 119 ? -3.447 -5.201 15.175 1.00 74.62 119 ARG A CA 1
ATOM 898 C C . ARG A 1 119 ? -3.825 -4.465 16.452 1.00 74.62 119 ARG A C 1
ATOM 900 O O . ARG A 1 119 ? -4.690 -3.593 16.433 1.00 74.62 119 ARG A O 1
ATOM 907 N N . ILE A 1 120 ? -3.151 -4.802 17.546 1.00 68.75 120 ILE A N 1
ATOM 908 C CA . ILE A 1 120 ? -3.329 -4.129 18.837 1.00 68.75 120 ILE A CA 1
ATOM 909 C C . ILE A 1 120 ? -2.240 -3.069 18.971 1.00 68.75 120 ILE A C 1
ATOM 911 O O . ILE A 1 120 ? -1.065 -3.408 19.057 1.00 68.75 120 ILE A O 1
ATOM 915 N N . GLN A 1 121 ? -2.581 -1.788 18.962 1.00 60.72 121 GLN A N 1
ATOM 916 C CA . GLN A 1 121 ? -1.601 -0.708 19.085 1.00 60.72 121 GLN A CA 1
ATOM 917 C C . GLN A 1 121 ? -1.887 0.094 20.352 1.00 60.72 121 GLN A C 1
ATOM 919 O O . GLN A 1 121 ? -2.834 0.873 20.396 1.00 60.72 121 GLN A O 1
ATOM 924 N N . GLY A 1 122 ? -1.089 -0.131 21.401 1.00 63.78 122 GLY A N 1
ATOM 925 C CA . GLY A 1 122 ? -1.437 0.335 22.747 1.00 63.78 122 GLY A CA 1
ATOM 926 C C . GLY A 1 122 ? -2.743 -0.318 23.203 1.00 63.78 122 GLY A C 1
ATOM 927 O O . GLY A 1 122 ? -2.848 -1.542 23.179 1.00 63.78 122 GLY A O 1
ATOM 928 N N . ASP A 1 123 ? -3.745 0.500 23.525 1.00 59.00 123 ASP A N 1
ATOM 929 C CA . ASP A 1 123 ? -5.092 0.049 23.912 1.00 59.00 123 ASP A CA 1
ATOM 930 C C . ASP A 1 123 ? -6.062 -0.082 22.718 1.00 59.00 123 ASP A C 1
ATOM 932 O O . ASP A 1 123 ? -7.237 -0.410 22.895 1.00 59.00 123 ASP A O 1
ATOM 936 N N . PHE A 1 124 ? -5.609 0.219 21.496 1.00 64.00 124 PHE A N 1
ATOM 937 C CA . PHE A 1 124 ? -6.468 0.260 20.313 1.00 64.00 124 PHE A CA 1
ATOM 938 C C . PHE A 1 124 ? -6.484 -1.065 19.566 1.00 64.00 124 PHE A C 1
ATOM 940 O O . PHE A 1 124 ? -5.430 -1.609 19.239 1.00 64.00 124 PHE A O 1
ATOM 947 N N . HIS A 1 125 ? -7.681 -1.525 19.204 1.00 71.44 125 HIS A N 1
ATOM 948 C CA . HIS A 1 125 ? -7.870 -2.642 18.288 1.00 71.44 125 HIS A CA 1
ATOM 949 C C . HIS A 1 125 ? -8.149 -2.091 16.889 1.00 71.44 125 HIS A C 1
ATOM 951 O O . HIS A 1 125 ? -9.176 -1.467 16.627 1.00 71.44 125 HIS A O 1
ATOM 957 N N . LEU A 1 126 ? -7.201 -2.304 15.985 1.00 76.06 126 LEU A N 1
ATOM 958 C CA . LEU A 1 126 ? -7.279 -1.875 14.595 1.00 76.06 126 LEU A CA 1
ATOM 959 C C . LEU A 1 126 ? -7.442 -3.104 13.719 1.00 76.06 126 LEU A C 1
ATOM 961 O O . LEU A 1 126 ? -6.721 -4.084 13.883 1.00 76.06 126 LEU A O 1
ATOM 965 N N . GLN A 1 127 ? -8.346 -3.046 12.754 1.00 83.38 127 GLN A N 1
ATOM 966 C CA . GLN A 1 127 ? -8.504 -4.098 11.763 1.00 83.38 127 GLN A CA 1
ATOM 967 C C . GLN A 1 127 ? -8.143 -3.566 10.387 1.00 83.38 127 GLN A C 1
ATOM 969 O O . GLN A 1 127 ? -8.610 -2.505 9.980 1.00 83.38 127 GLN A O 1
ATOM 974 N N . HIS A 1 128 ? -7.298 -4.280 9.652 1.00 78.94 128 HIS A N 1
ATOM 975 C CA . HIS A 1 128 ? -6.858 -3.846 8.330 1.00 78.94 128 HIS A CA 1
ATOM 976 C C . HIS A 1 128 ? -6.881 -4.978 7.310 1.00 78.94 128 HIS A C 1
ATOM 978 O O . HIS A 1 128 ? -6.758 -6.152 7.651 1.00 78.94 128 HIS A O 1
ATOM 984 N N . CYS A 1 129 ? -7.099 -4.617 6.048 1.00 79.50 129 CYS A N 1
ATOM 985 C CA . CYS A 1 129 ? -7.103 -5.550 4.927 1.00 79.50 129 CYS A CA 1
ATOM 986 C C . CYS A 1 129 ? -5.784 -5.449 4.158 1.00 79.50 129 CYS A C 1
ATOM 988 O O . CYS A 1 129 ? -5.441 -4.370 3.672 1.00 79.50 129 CYS A O 1
ATOM 990 N N . LEU A 1 130 ? -5.085 -6.574 3.994 1.00 72.94 130 LEU A N 1
ATOM 991 C CA . LEU A 1 130 ? -3.814 -6.624 3.268 1.00 72.94 130 LEU A CA 1
ATOM 992 C C . LEU A 1 130 ? -3.979 -6.534 1.740 1.00 72.94 130 LEU A C 1
ATOM 994 O O . LEU A 1 130 ? -3.072 -6.031 1.076 1.00 72.94 130 LEU A O 1
ATOM 998 N N . GLY A 1 131 ? -5.114 -6.963 1.180 1.00 68.94 131 GLY A N 1
ATOM 999 C CA . GLY A 1 131 ? -5.391 -6.859 -0.254 1.00 68.94 131 GLY A CA 1
ATOM 1000 C C . GLY A 1 131 ? -5.753 -5.450 -0.707 1.00 68.94 131 GLY A C 1
ATOM 1001 O O . GLY A 1 131 ? -5.127 -4.906 -1.616 1.00 68.94 131 GLY A O 1
ATOM 1002 N N . CYS A 1 132 ? -6.754 -4.826 -0.073 1.00 72.50 132 CYS A N 1
ATOM 1003 C CA . CYS A 1 132 ? -7.246 -3.507 -0.495 1.00 72.50 132 CYS A CA 1
ATOM 1004 C C . CYS A 1 132 ? -6.719 -2.319 0.327 1.00 72.50 132 CYS A C 1
ATOM 1006 O O . CYS A 1 132 ? -6.993 -1.172 -0.037 1.00 72.50 132 CYS A O 1
ATOM 1008 N N . GLY A 1 133 ? -6.018 -2.566 1.439 1.00 68.69 133 GLY A N 1
ATOM 1009 C CA . GLY A 1 133 ? -5.476 -1.525 2.321 1.00 68.69 133 GLY A CA 1
ATOM 1010 C C . GLY A 1 133 ? -6.504 -0.826 3.222 1.00 68.69 133 GLY A C 1
ATOM 1011 O O . GLY A 1 133 ? -6.176 0.182 3.847 1.00 68.69 133 GLY A O 1
ATOM 1012 N N . GLY A 1 134 ? -7.750 -1.314 3.279 1.00 78.38 134 GLY A N 1
ATOM 1013 C CA . GLY A 1 134 ? -8.808 -0.739 4.116 1.00 78.38 134 GLY A CA 1
ATOM 1014 C C . GLY A 1 134 ? -8.489 -0.819 5.612 1.00 78.38 134 GLY A C 1
ATOM 1015 O O . GLY A 1 134 ? -7.889 -1.795 6.058 1.00 78.38 134 GLY A O 1
ATOM 1016 N N . LEU A 1 135 ? -8.913 0.195 6.374 1.00 79.81 135 LEU A N 1
ATOM 1017 C CA . LEU A 1 135 ? -8.744 0.285 7.826 1.00 79.81 135 LEU A CA 1
ATOM 1018 C C . LEU A 1 135 ? -10.113 0.396 8.508 1.00 79.81 135 LEU A C 1
ATOM 1020 O O . LEU A 1 135 ? -10.958 1.186 8.092 1.00 79.81 135 LEU A O 1
ATOM 1024 N N . TRP A 1 136 ? -10.293 -0.380 9.567 1.00 82.19 136 TRP A N 1
ATOM 1025 C CA . TRP A 1 136 ? -11.485 -0.464 10.394 1.00 82.19 136 TRP A CA 1
ATOM 1026 C C . TRP A 1 136 ? -11.082 -0.255 11.845 1.00 82.19 136 TRP A C 1
ATOM 1028 O O . TRP A 1 136 ? -10.140 -0.874 12.339 1.00 82.19 136 TRP A O 1
ATOM 1038 N N . ILE A 1 137 ? -11.790 0.641 12.515 1.00 78.81 137 ILE A N 1
ATOM 1039 C CA . ILE A 1 137 ? -11.527 1.023 13.898 1.00 78.81 137 ILE A CA 1
ATOM 1040 C C . ILE A 1 137 ? -12.844 0.940 14.659 1.00 78.81 137 ILE A C 1
ATOM 1042 O O . ILE A 1 137 ? -13.902 1.247 14.101 1.00 78.81 137 ILE A O 1
ATOM 1046 N N . ASP A 1 138 ? -12.799 0.503 15.912 1.00 74.94 138 ASP A N 1
ATOM 1047 C CA . ASP A 1 138 ? -13.990 0.535 16.750 1.00 74.94 138 ASP A CA 1
ATOM 1048 C C . ASP A 1 138 ? -14.328 1.975 17.189 1.00 74.94 138 ASP A C 1
ATOM 1050 O O . ASP A 1 138 ? -13.535 2.912 17.053 1.00 74.94 138 ASP A O 1
ATOM 1054 N N . HIS A 1 139 ? -15.552 2.160 17.684 1.00 73.88 139 HIS A N 1
ATOM 1055 C CA . HIS A 1 139 ? -16.074 3.473 18.051 1.00 73.88 139 HIS A CA 1
ATOM 1056 C C . HIS A 1 139 ? -15.304 4.123 19.213 1.00 73.88 139 HIS A C 1
ATOM 1058 O O . HIS A 1 139 ? -15.129 5.342 19.231 1.00 73.88 139 HIS A O 1
ATOM 1064 N N . ASP A 1 140 ? -14.838 3.336 20.181 1.00 68.31 140 ASP A N 1
ATOM 1065 C CA . ASP A 1 140 ? -14.136 3.853 21.355 1.00 68.31 140 ASP A CA 1
ATOM 1066 C C . ASP A 1 140 ? -12.691 4.218 21.010 1.00 68.31 140 ASP A C 1
ATOM 1068 O O . ASP A 1 140 ? -12.211 5.276 21.421 1.00 68.31 140 ASP A O 1
ATOM 1072 N N . ALA A 1 141 ? -12.038 3.414 20.171 1.00 69.06 141 ALA A N 1
ATOM 1073 C CA . ALA A 1 141 ? -10.762 3.724 19.550 1.00 69.06 141 ALA A CA 1
ATOM 1074 C C . ALA A 1 141 ? -10.857 5.015 18.732 1.00 69.06 141 ALA A C 1
ATOM 1076 O O . ALA A 1 141 ? -10.039 5.915 18.910 1.00 69.06 141 ALA A O 1
ATOM 1077 N N . PHE A 1 142 ? -11.896 5.161 17.903 1.00 73.62 142 PHE A N 1
ATOM 1078 C CA . PHE A 1 142 ? -12.122 6.390 17.145 1.00 73.62 142 PHE A CA 1
ATOM 1079 C C . PHE A 1 142 ? -12.327 7.608 18.051 1.00 73.62 142 PHE A C 1
ATOM 1081 O O . PHE A 1 142 ? -11.705 8.647 17.830 1.00 73.62 142 PHE A O 1
ATOM 1088 N N . ARG A 1 143 ? -13.156 7.489 19.097 1.00 69.06 143 ARG A N 1
ATOM 1089 C CA . ARG A 1 143 ? -13.401 8.584 20.047 1.00 69.06 143 ARG A CA 1
ATOM 1090 C C . ARG A 1 143 ? -12.121 8.996 20.773 1.00 69.06 143 ARG A C 1
ATOM 1092 O O . ARG A 1 143 ? -11.840 10.179 20.877 1.00 69.06 143 ARG A O 1
ATOM 1099 N N . ARG A 1 144 ? -11.305 8.045 21.213 1.00 64.88 144 ARG A N 1
ATOM 1100 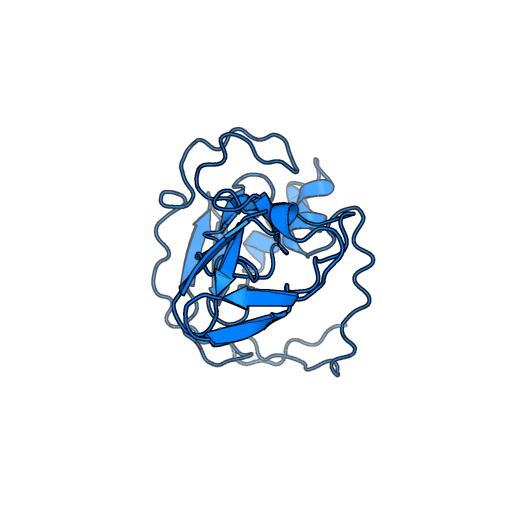C CA . ARG A 1 144 ? -10.032 8.329 21.891 1.00 64.88 144 ARG A CA 1
ATOM 1101 C C . ARG A 1 144 ? -8.979 8.930 20.962 1.00 64.88 144 ARG A C 1
ATOM 1103 O O . ARG A 1 144 ? -8.249 9.825 21.377 1.00 64.88 144 ARG A O 1
ATOM 1110 N N . VAL A 1 145 ? -8.920 8.495 19.699 1.00 62.84 145 VAL A N 1
ATOM 1111 C CA . VAL A 1 145 ? -8.111 9.172 18.668 1.00 62.84 145 VAL A CA 1
ATOM 1112 C C . VAL A 1 145 ? -8.552 10.630 18.532 1.00 62.84 145 VAL A C 1
ATOM 1114 O O . VAL A 1 145 ? -7.710 11.521 18.442 1.00 62.84 145 VAL A O 1
ATOM 1117 N N . LEU A 1 146 ? -9.864 10.878 18.555 1.00 66.12 146 LEU A N 1
ATOM 1118 C CA . LEU A 1 146 ? -10.414 12.228 18.569 1.00 66.12 146 LEU A CA 1
ATOM 1119 C C . LEU A 1 146 ? -10.117 12.965 19.886 1.00 66.12 146 LEU A C 1
ATOM 1121 O O . LEU A 1 146 ? -9.975 14.170 19.844 1.00 66.12 146 LEU A O 1
ATOM 1125 N N . GLU A 1 147 ? -10.045 12.321 21.046 1.00 61.84 147 GLU A N 1
ATOM 1126 C CA . GLU A 1 147 ? -9.825 12.992 22.341 1.00 61.84 147 GLU A CA 1
ATOM 1127 C C . GLU A 1 147 ? -8.348 13.301 22.621 1.00 61.84 147 GLU A C 1
ATOM 1129 O O . GLU A 1 147 ? -8.052 14.318 23.244 1.00 61.84 147 GLU A O 1
ATOM 1134 N N . ASN A 1 148 ? -7.409 12.544 22.042 1.00 55.56 148 ASN A N 1
ATOM 1135 C CA . ASN A 1 148 ? -5.970 12.863 22.010 1.00 55.56 148 ASN A CA 1
ATOM 1136 C C . ASN A 1 148 ? -5.626 14.073 21.095 1.00 55.56 148 ASN A C 1
ATOM 1138 O O . ASN A 1 148 ? -4.495 14.238 20.636 1.00 55.56 148 ASN A O 1
ATOM 1142 N N . ARG A 1 149 ? -6.612 14.953 20.875 1.00 45.66 149 ARG A N 1
ATOM 1143 C CA . ARG A 1 149 ? -6.702 16.158 20.027 1.00 45.66 149 ARG A CA 1
ATOM 1144 C C . ARG A 1 149 ? -5.675 17.265 20.299 1.00 45.66 149 ARG A C 1
ATOM 1146 O O . ARG A 1 149 ? -5.748 18.308 19.667 1.00 45.66 149 ARG A O 1
ATOM 1153 N N . GLY A 1 150 ? -4.707 17.062 21.193 1.00 45.22 150 GLY A N 1
ATOM 1154 C CA . GLY A 1 150 ? -3.591 17.998 21.385 1.00 45.22 150 GLY A CA 1
ATOM 1155 C C . GLY A 1 150 ? -2.596 18.036 20.214 1.00 45.22 150 GLY A C 1
ATOM 1156 O O . GLY A 1 150 ? -1.725 18.896 20.190 1.00 45.22 150 GLY A O 1
ATOM 1157 N N . ASN A 1 151 ? -2.713 17.118 19.246 1.00 47.81 151 ASN A N 1
ATOM 1158 C CA . ASN A 1 151 ? -1.908 17.081 18.025 1.00 47.81 151 ASN A CA 1
ATOM 1159 C C . ASN A 1 151 ? -2.806 16.808 16.804 1.00 47.81 151 ASN A C 1
ATOM 1161 O O . ASN A 1 151 ? -3.031 15.651 16.435 1.00 47.81 151 ASN A O 1
ATOM 1165 N N . ASP A 1 152 ? -3.274 17.878 16.153 1.00 48.22 152 ASP A N 1
ATOM 1166 C CA . ASP A 1 152 ? -4.149 17.886 14.962 1.00 48.22 152 ASP A CA 1
ATOM 1167 C C . ASP A 1 152 ? -3.694 16.950 13.819 1.00 48.22 152 ASP A C 1
ATOM 1169 O O . ASP A 1 152 ? -4.502 16.437 13.045 1.00 48.22 152 ASP A O 1
ATOM 1173 N N . LYS A 1 153 ? -2.398 16.632 13.753 1.00 45.53 153 LYS A N 1
ATOM 1174 C CA . LYS A 1 153 ? -1.780 15.799 12.706 1.00 45.53 153 LYS A CA 1
ATOM 1175 C C . LYS A 1 153 ? -2.127 14.307 12.789 1.00 45.53 153 LYS A C 1
ATOM 1177 O O . LYS A 1 153 ? -1.936 13.575 11.820 1.00 45.53 153 LYS A O 1
ATOM 1182 N N . SER A 1 154 ? -2.607 13.822 13.933 1.00 43.25 154 SER A N 1
ATOM 1183 C CA . SER A 1 154 ? -2.866 12.385 14.151 1.00 43.25 154 SER A CA 1
ATOM 1184 C C . SER A 1 154 ? -4.125 11.910 13.418 1.00 43.25 154 SER A C 1
ATOM 1186 O O . SER A 1 154 ? -4.194 10.779 12.941 1.00 43.25 154 SER A O 1
ATOM 1188 N N . MET A 1 155 ? -5.110 12.800 13.273 1.00 40.09 155 MET A N 1
ATOM 1189 C CA . MET A 1 155 ? -6.380 12.513 12.605 1.00 40.09 155 MET A CA 1
ATOM 1190 C C . MET A 1 155 ? -6.274 12.575 11.083 1.00 40.09 155 MET A C 1
ATOM 1192 O O . MET A 1 155 ? -6.830 11.719 10.400 1.00 40.09 155 MET A O 1
ATOM 1196 N N . GLU A 1 156 ? -5.522 13.537 10.550 1.00 42.84 156 GLU A N 1
ATOM 1197 C CA . GLU A 1 156 ? -5.253 13.649 9.113 1.00 42.84 156 GLU A CA 1
ATOM 1198 C C . GLU A 1 156 ? -4.519 12.411 8.578 1.00 42.84 156 GLU A C 1
ATOM 1200 O O . GLU A 1 156 ? -4.879 11.867 7.534 1.00 42.84 156 GLU A O 1
ATOM 1205 N N . ASN A 1 157 ? -3.573 11.881 9.353 1.00 43.16 157 ASN A N 1
ATOM 1206 C CA . ASN A 1 157 ? -2.816 10.685 8.991 1.00 43.16 157 ASN A CA 1
ATOM 1207 C C . ASN A 1 157 ? -3.610 9.374 9.156 1.00 43.16 157 ASN A C 1
ATOM 1209 O O . ASN A 1 157 ? -3.400 8.438 8.381 1.00 43.16 157 ASN A O 1
ATOM 1213 N N . LEU A 1 158 ? -4.556 9.303 10.104 1.00 43.88 158 LEU A N 1
ATOM 1214 C CA . LEU A 1 158 ? -5.451 8.148 10.266 1.00 43.88 158 LEU A CA 1
ATOM 1215 C C . LEU A 1 158 ? -6.573 8.119 9.209 1.00 43.88 158 LEU A C 1
ATOM 1217 O O . LEU A 1 158 ? -6.926 7.049 8.716 1.00 43.88 158 LEU A O 1
ATOM 1221 N N . LEU A 1 159 ? -7.122 9.286 8.848 1.00 46.75 159 LEU A N 1
ATOM 1222 C CA . LEU A 1 159 ? -8.233 9.438 7.896 1.00 46.75 159 LEU A CA 1
ATOM 1223 C C . LEU A 1 159 ? -7.784 9.691 6.446 1.00 46.75 159 LEU A C 1
ATOM 1225 O O . LEU A 1 159 ? -8.624 9.731 5.548 1.00 46.75 159 LEU A O 1
ATOM 1229 N N . GLY A 1 160 ? -6.479 9.821 6.192 1.00 40.56 160 GLY A N 1
ATOM 1230 C CA . GLY A 1 160 ? -5.927 9.893 4.840 1.00 40.56 160 GLY A CA 1
ATOM 1231 C C . GLY A 1 160 ? -6.017 11.268 4.172 1.00 40.56 160 GLY A C 1
ATOM 1232 O O . GLY A 1 160 ? -6.253 11.340 2.969 1.00 40.56 160 GLY A O 1
ATOM 1233 N N . LYS A 1 161 ? -5.778 12.358 4.905 1.00 36.03 161 LYS A N 1
ATOM 1234 C CA . LYS A 1 161 ? -5.230 13.581 4.305 1.00 36.03 161 LYS A CA 1
ATOM 1235 C C . LYS A 1 161 ? -3.748 13.622 4.645 1.00 36.03 161 LYS A C 1
ATOM 1237 O O . LYS A 1 161 ? -3.367 14.090 5.707 1.00 36.03 161 LYS A O 1
ATOM 1242 N N . ALA A 1 162 ? -2.897 13.116 3.756 1.00 33.81 162 ALA A N 1
ATOM 1243 C CA . ALA A 1 162 ? -1.501 13.516 3.864 1.00 33.81 162 ALA A CA 1
ATOM 1244 C C . ALA A 1 162 ? -1.433 15.036 3.614 1.00 33.81 162 ALA A C 1
ATOM 1246 O O . ALA A 1 162 ? -2.129 15.526 2.715 1.00 33.81 162 ALA A O 1
ATOM 1247 N N . PRO A 1 163 ? -0.617 15.786 4.368 1.00 30.84 163 PRO A N 1
ATOM 1248 C CA . PRO A 1 163 ? -0.382 17.185 4.059 1.00 30.84 163 PRO A CA 1
ATOM 1249 C C . PRO A 1 163 ? 0.234 17.275 2.656 1.00 30.84 163 PRO A C 1
ATOM 1251 O O . PRO A 1 163 ? 1.252 16.644 2.384 1.00 30.84 163 PRO A O 1
ATOM 1254 N N . GLY A 1 164 ? -0.415 18.021 1.759 1.00 37.66 164 GLY A N 1
ATOM 1255 C CA . GLY A 1 164 ? 0.067 18.264 0.394 1.00 37.66 164 GLY A CA 1
ATOM 1256 C C . GLY A 1 164 ? -0.369 17.258 -0.678 1.00 37.66 164 GLY A C 1
ATOM 1257 O O . GLY A 1 164 ? 0.038 17.410 -1.824 1.00 37.66 164 GLY A O 1
ATOM 1258 N N . LEU A 1 165 ? -1.213 16.270 -0.360 1.00 34.69 165 LEU A N 1
ATOM 1259 C CA . LEU A 1 165 ? -1.849 15.449 -1.390 1.00 34.69 165 LEU A CA 1
ATOM 1260 C C . LEU A 1 165 ? -3.169 16.094 -1.838 1.00 34.69 165 LEU A C 1
ATOM 1262 O O . LEU A 1 165 ? -4.209 15.890 -1.205 1.00 34.69 165 LEU A O 1
ATOM 1266 N N . ASP A 1 166 ? -3.160 16.781 -2.982 1.00 33.03 166 ASP A N 1
ATOM 1267 C CA . ASP A 1 166 ? -4.361 16.915 -3.811 1.00 33.03 166 ASP A CA 1
ATOM 1268 C C . ASP A 1 166 ? -4.694 15.530 -4.386 1.00 33.03 166 ASP A C 1
ATOM 1270 O O . ASP A 1 166 ? -4.453 15.212 -5.551 1.00 33.03 166 ASP A O 1
ATOM 1274 N N . ILE A 1 167 ? -5.231 14.653 -3.530 1.00 38.41 167 ILE A N 1
ATOM 1275 C CA . ILE A 1 167 ? -5.873 13.419 -3.965 1.00 38.41 167 ILE A CA 1
ATOM 1276 C C . ILE A 1 167 ? -7.120 13.871 -4.714 1.00 38.41 167 ILE A C 1
ATOM 1278 O O . ILE A 1 167 ? -8.187 14.012 -4.118 1.00 38.41 167 ILE A O 1
ATOM 1282 N N . ALA A 1 168 ? -7.013 14.103 -6.023 1.00 37.81 168 ALA A N 1
ATOM 1283 C CA . ALA A 1 168 ? -8.182 14.019 -6.876 1.00 37.81 168 ALA A CA 1
ATOM 1284 C C . ALA A 1 168 ? -8.757 12.623 -6.604 1.00 37.81 168 ALA A C 1
ATOM 1286 O O . ALA A 1 168 ? -8.086 11.631 -6.915 1.00 37.81 168 ALA A O 1
ATOM 1287 N N . PRO A 1 169 ? -9.923 12.500 -5.937 1.00 40.69 169 PRO A N 1
ATOM 1288 C CA . PRO A 1 169 ? -10.469 11.190 -5.663 1.00 40.69 169 PRO A CA 1
ATOM 1289 C C . PRO A 1 169 ? -10.606 10.527 -7.024 1.00 40.69 169 PRO A C 1
ATOM 1291 O O . PRO A 1 169 ? -11.241 11.091 -7.921 1.00 40.69 169 PRO A O 1
ATOM 1294 N N . ALA A 1 170 ? -9.982 9.360 -7.207 1.00 46.72 170 ALA A N 1
ATOM 1295 C CA . ALA A 1 170 ? -10.354 8.497 -8.313 1.00 46.72 170 ALA A CA 1
ATOM 1296 C C . ALA A 1 170 ? -11.880 8.431 -8.240 1.00 46.72 170 ALA A C 1
ATOM 1298 O O . ALA A 1 170 ? -12.399 7.982 -7.215 1.00 46.72 170 ALA A O 1
ATOM 1299 N N . ARG A 1 171 ? -12.578 9.005 -9.233 1.00 46.06 171 ARG A N 1
ATOM 1300 C CA . ARG A 1 171 ? -14.043 9.130 -9.270 1.00 46.06 171 ARG A CA 1
ATOM 1301 C C . ARG A 1 171 ? -14.640 7.731 -9.406 1.00 46.06 171 ARG A C 1
ATOM 1303 O O . ARG A 1 171 ? -15.152 7.349 -10.449 1.00 46.06 171 ARG A O 1
ATOM 1310 N N . ARG A 1 172 ? -14.501 6.927 -8.362 1.00 53.91 172 ARG A N 1
ATOM 1311 C CA . ARG A 1 172 ? -15.229 5.691 -8.164 1.00 53.91 172 ARG A CA 1
ATOM 1312 C C . ARG A 1 172 ? -16.590 6.110 -7.610 1.00 53.91 172 ARG A C 1
ATOM 1314 O O . ARG A 1 172 ? -16.631 7.000 -6.754 1.00 53.91 172 ARG A O 1
ATOM 1321 N N . PRO A 1 173 ? -17.695 5.531 -8.100 1.00 60.62 173 PRO A N 1
ATOM 1322 C CA . PRO A 1 173 ? -18.999 5.774 -7.507 1.00 60.62 173 PRO A CA 1
ATOM 1323 C C . PRO A 1 173 ? -18.921 5.462 -6.010 1.00 60.62 173 PRO A C 1
ATOM 1325 O O . PRO A 1 173 ? -18.298 4.479 -5.601 1.00 60.62 173 PRO A O 1
ATOM 1328 N N . VAL A 1 174 ? -19.493 6.344 -5.192 1.00 69.19 174 VAL A N 1
ATOM 1329 C CA . VAL A 1 174 ? -19.550 6.154 -3.743 1.00 69.19 174 VAL A CA 1
ATOM 1330 C C . VAL A 1 174 ? -20.360 4.886 -3.480 1.00 69.19 174 VAL A C 1
ATOM 1332 O O . VAL A 1 174 ? -21.569 4.871 -3.682 1.00 69.19 174 VAL A O 1
ATOM 1335 N N . ALA A 1 175 ? -19.682 3.819 -3.062 1.00 76.38 175 ALA A N 1
ATOM 1336 C CA . ALA A 1 175 ? -20.309 2.578 -2.635 1.00 76.38 175 ALA A CA 1
ATOM 1337 C C . ALA A 1 175 ? -20.372 2.565 -1.105 1.00 76.38 175 ALA A C 1
ATOM 1339 O O . ALA A 1 175 ? -19.339 2.650 -0.436 1.00 76.38 175 ALA A O 1
ATOM 1340 N N . TYR A 1 176 ? -21.582 2.485 -0.555 1.00 84.94 176 TYR A N 1
ATOM 1341 C CA . TYR A 1 176 ? -21.773 2.268 0.875 1.00 84.94 176 TYR A CA 1
ATOM 1342 C C . TYR A 1 176 ? -21.368 0.834 1.218 1.00 84.94 176 TYR A C 1
ATOM 1344 O O . TYR A 1 176 ? -21.830 -0.111 0.582 1.00 84.94 176 TYR A O 1
ATOM 1352 N N . LEU A 1 177 ? -20.492 0.678 2.210 1.00 87.44 177 LEU A N 1
ATOM 1353 C CA . LEU A 1 177 ? -20.016 -0.630 2.653 1.00 87.44 177 LEU A CA 1
ATOM 1354 C C . LEU A 1 177 ? -20.838 -1.109 3.862 1.00 87.44 177 LEU A C 1
ATOM 1356 O O . LEU A 1 177 ? -21.184 -0.285 4.718 1.00 87.44 177 LEU A O 1
ATOM 1360 N N . PRO A 1 178 ? -21.147 -2.414 3.964 1.00 89.56 178 PRO A N 1
ATOM 1361 C CA . PRO A 1 178 ? -21.686 -2.996 5.186 1.00 89.56 178 PRO A CA 1
ATOM 1362 C C . PRO A 1 178 ? -20.621 -3.030 6.287 1.00 89.56 178 PRO A C 1
ATOM 1364 O O . PRO A 1 178 ? -19.425 -3.160 6.024 1.00 89.56 178 PRO A O 1
ATOM 1367 N N . CYS A 1 179 ? -21.055 -2.906 7.539 1.00 87.19 179 CYS A N 1
ATOM 1368 C CA . CYS A 1 179 ? -20.184 -3.063 8.695 1.00 87.19 179 CYS A CA 1
ATOM 1369 C C . CYS A 1 179 ? -19.702 -4.521 8.791 1.00 87.19 179 CYS A C 1
ATOM 1371 O O . CYS A 1 179 ? -20.543 -5.414 8.869 1.00 87.19 179 CYS A O 1
ATOM 1373 N N . PRO A 1 180 ? -18.390 -4.798 8.867 1.00 87.44 180 PRO A N 1
ATOM 1374 C CA . PRO A 1 180 ? -17.891 -6.172 8.957 1.00 87.44 180 PRO A CA 1
ATOM 1375 C C . PRO A 1 180 ? -18.342 -6.912 10.230 1.00 87.44 180 PRO A C 1
ATOM 1377 O O . PRO A 1 180 ? -18.321 -8.135 10.250 1.00 87.44 180 PRO A O 1
ATOM 1380 N N . ARG A 1 181 ? -18.788 -6.205 11.285 1.00 87.19 181 ARG A N 1
ATOM 1381 C CA . ARG A 1 181 ? -19.308 -6.828 12.522 1.00 87.19 181 ARG A CA 1
ATOM 1382 C C . ARG A 1 181 ? -20.808 -7.112 12.495 1.00 87.19 181 ARG A C 1
ATOM 1384 O O . ARG A 1 181 ? -21.220 -8.190 12.898 1.00 87.19 181 ARG A O 1
ATOM 1391 N N . CYS A 1 182 ? -21.627 -6.133 12.108 1.00 89.56 182 CYS A N 1
ATOM 1392 C CA . CYS A 1 182 ? -23.093 -6.235 12.200 1.00 89.56 182 CYS A CA 1
ATOM 1393 C C . CYS A 1 182 ? -23.803 -6.281 10.844 1.00 89.56 182 CYS A C 1
ATOM 1395 O O . CYS A 1 182 ? -25.026 -6.343 10.805 1.00 89.56 182 CYS A O 1
ATOM 1397 N N . GLN A 1 183 ? -23.056 -6.191 9.741 1.00 88.12 183 GLN A N 1
ATOM 1398 C CA . GLN A 1 183 ? -23.535 -6.155 8.354 1.00 88.12 183 GLN A CA 1
ATOM 1399 C C . GLN A 1 183 ? -24.496 -5.008 8.005 1.00 88.12 183 GLN A C 1
ATOM 1401 O O . GLN A 1 183 ? -24.906 -4.869 6.855 1.00 88.12 183 GLN A O 1
ATOM 1406 N N . GLN A 1 184 ? -24.796 -4.119 8.953 1.00 90.88 184 GLN A N 1
ATOM 1407 C CA . GLN A 1 184 ? -25.585 -2.925 8.695 1.00 90.88 184 GLN A CA 1
ATOM 1408 C C . GLN A 1 184 ? -24.823 -1.964 7.776 1.00 90.88 184 GLN A C 1
ATOM 1410 O O . GLN A 1 184 ? -23.619 -1.745 7.938 1.00 90.88 184 GLN A O 1
ATOM 1415 N N . LEU A 1 185 ? -25.535 -1.376 6.815 1.00 89.19 185 LEU A N 1
ATOM 1416 C CA . LEU A 1 185 ? -24.963 -0.425 5.869 1.00 89.19 185 LEU A CA 1
ATOM 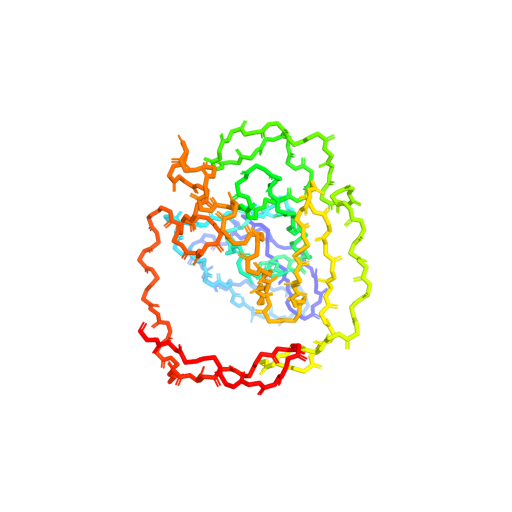1417 C C . LEU A 1 185 ? -24.458 0.827 6.605 1.00 89.19 185 LEU A C 1
ATOM 1419 O O . LEU A 1 185 ? -25.204 1.470 7.347 1.00 89.19 185 LEU A O 1
ATOM 1423 N N . MET A 1 186 ? -23.197 1.199 6.388 1.00 84.56 186 MET A N 1
ATOM 1424 C CA . MET A 1 186 ? -22.624 2.410 6.976 1.00 84.56 186 MET A CA 1
ATOM 1425 C C . MET A 1 186 ? -22.890 3.602 6.061 1.00 84.56 186 MET A C 1
ATOM 1427 O O . MET A 1 186 ? -22.167 3.853 5.096 1.00 84.56 186 MET A O 1
ATOM 1431 N N . HIS A 1 187 ? -23.957 4.338 6.365 1.00 82.69 187 HIS A N 1
ATOM 1432 C CA . HIS A 1 187 ? -24.329 5.538 5.627 1.00 82.69 187 HIS A CA 1
ATOM 1433 C C . HIS A 1 187 ? -23.415 6.706 6.004 1.00 82.69 187 HIS A C 1
ATOM 1435 O O . HIS A 1 187 ? -23.386 7.148 7.150 1.00 82.69 187 HIS A O 1
ATOM 1441 N N . ARG A 1 188 ? -22.716 7.256 5.013 1.00 70.62 188 ARG A N 1
ATOM 1442 C CA . ARG A 1 188 ? -22.145 8.603 5.087 1.00 70.62 188 ARG A CA 1
ATOM 1443 C C . ARG A 1 188 ? -23.297 9.612 5.189 1.00 70.62 188 ARG A C 1
ATOM 1445 O O . ARG A 1 188 ? -24.016 9.788 4.205 1.00 70.62 188 ARG A O 1
ATOM 1452 N N . ARG A 1 189 ? -23.492 10.195 6.372 1.00 58.56 189 ARG A N 1
ATOM 1453 C CA . ARG A 1 189 ? -24.347 11.370 6.599 1.00 58.56 189 ARG A CA 1
ATOM 1454 C C . ARG A 1 189 ? -23.506 12.637 6.587 1.00 58.56 189 ARG A C 1
ATOM 1456 O O . ARG A 1 189 ? -22.312 12.536 6.951 1.00 58.56 189 ARG A O 1
#

Sequence (189 aa):
MIVQCPRCHARHDSNLYGDQNAIPCQCGAHFRIPASPDLASAWQCPNCGGSTSPQNNRCAFCGVYLAFARCPSCFTPVFDGSRYCHACGEYLLTPATQATKDQDSDLDCPRCDEKLKTRIQGDFHLQHCLGCGGLWIDHDAFRRVLENRGNDKSMENLLGKAPGLDIAPARRPVAYLPCPRCQQLMHRR

Foldseek 3Di:
DWFADPPPRDIDDCVVVPPDQWDQDPVRDIDGADDADDPQQFDADPVRRGTHDPQDQADPGNGDGQDWAADLPQGATDGFPDQADPQPRDGDPHGSCPQAPFDWDPFADQPPRHTWTWGCRPPWTWTADPPRGDIDGDPVNVVVLVVVPPDVNSVCRVVPPDVRDPCPPPPDPDDFGADRPPRHTDDDD

Radius of gyration: 19.22 Å; chains: 1; bounding box: 48×32×50 Å